Protein 6NDS (pdb70)

Radius of gyration: 18.18 Å; Cα contacts (8 Å, |Δi|>4): 641; chains: 1; bounding box: 40×43×65 Å

B-factor: mean 29.17, std 11.43, range [13.4, 88.78]

CATH classification: 3.20.20.70

Structure (mmCIF, N/CA/C/O backbone):
data_6NDS
#
_entry.id   6NDS
#
_cell.length_a   91.460
_cell.length_b   91.460
_cell.length_c   78.850
_cell.angle_alpha   90.000
_cell.angle_beta   90.000
_cell.angle_gamma   90.000
#
_symmetry.space_group_name_H-M   'P 41 21 2'
#
loop_
_entity.id
_entity.type
_entity.pdbx_description
1 polymer '3-hydroxy-3-methylglutaryl-CoA lyase'
2 non-polymer 'COENZYME A'
3 non-polymer 'CITRIC ACID'
4 non-polymer 'ACETATE ION'
5 non-polymer 1,2-ETHANEDIOL
6 non-polymer 'ZINC ION'
7 water water
#
loop_
_atom_site.group_PDB
_atom_site.id
_atom_site.type_symbol
_atom_site.label_atom_id
_atom_site.label_alt_id
_atom_site.label_comp_id
_atom_site.label_asym_id
_atom_site.label_entity_id
_atom_site.label_seq_id
_atom_site.pdbx_PDB_ins_code
_atom_site.Cartn_x
_atom_site.Cartn_y
_atom_site.Cartn_z
_atom_site.occupancy
_atom_site.B_iso_or_equiv
_atom_site.auth_seq_id
_atom_site.auth_comp_id
_atom_site.auth_asym_id
_atom_site.auth_atom_id
_atom_site.pdbx_PDB_model_num
ATOM 1 N N . MET A 1 9 ? 11.567 13.951 22.788 1.00 62.84 1 MET A N 1
ATOM 2 C CA . MET A 1 9 ? 11.941 15.243 22.223 1.00 55.36 1 MET A CA 1
ATOM 3 C C . MET A 1 9 ? 11.077 15.590 21.012 1.00 49.56 1 MET A C 1
ATOM 4 O O . MET A 1 9 ? 10.655 14.707 20.264 1.00 49.08 1 MET A O 1
ATOM 6 N N . THR A 1 10 ? 10.811 16.882 20.828 1.00 39.69 2 THR A N 1
ATOM 7 C CA . THR A 1 10 ? 10.031 17.327 19.680 1.00 40.55 2 THR A CA 1
ATOM 8 C C . THR A 1 10 ? 10.710 16.909 18.382 1.00 38.11 2 THR A C 1
ATOM 9 O O . THR A 1 10 ? 11.929 17.040 18.226 1.00 42.35 2 THR A O 1
ATOM 13 N N . ALA A 1 11 ? 9.915 16.383 17.453 1.00 37.55 3 ALA A N 1
ATOM 14 C CA . ALA A 1 11 ? 10.412 15.927 16.165 1.00 39.17 3 ALA A CA 1
ATOM 15 C C . ALA A 1 11 ? 9.800 16.759 15.049 1.00 32.50 3 ALA A C 1
ATOM 16 O O . ALA A 1 11 ? 8.672 17.246 15.161 1.00 30.99 3 ALA A O 1
ATOM 18 N N . PHE A 1 12 ? 10.568 16.909 13.968 1.00 34.75 4 PHE A N 1
ATOM 19 C CA . PHE A 1 12 ? 10.091 17.623 12.790 1.00 30.07 4 PHE A CA 1
ATOM 20 C C . PHE A 1 12 ? 8.761 17.061 12.298 1.00 30.74 4 PHE A C 1
ATOM 21 O O . PHE A 1 12 ? 7.877 17.812 11.873 1.00 31.77 4 PHE A O 1
ATOM 29 N N . SER A 1 13 ? 8.595 15.738 12.377 1.00 32.79 5 SER A N 1
ATOM 30 C CA . SER A 1 13 ? 7.397 15.106 11.838 1.00 26.41 5 SER A CA 1
ATOM 31 C C . SER A 1 13 ? 6.160 15.285 12.709 1.00 25.51 5 SER A C 1
ATOM 32 O O . SER A 1 13 ? 5.061 14.986 12.235 1.00 29.59 5 SER A O 1
ATOM 35 N N . ASP A 1 14 ? 6.302 15.771 13.947 1.00 27.39 6 ASP A N 1
ATOM 36 C CA . ASP A 1 14 ? 5.175 15.839 14.883 1.00 27.58 6 ASP A CA 1
ATOM 37 C C . ASP A 1 14 ? 4.175 16.943 14.567 1.00 24.48 6 ASP A C 1
ATOM 38 O O . ASP A 1 14 ? 3.022 16.854 15.010 1.00 23.47 6 ASP A O 1
ATOM 43 N N . LEU A 1 15 ? 4.589 17.995 13.860 1.00 20.60 7 LEU A N 1
ATOM 44 C CA . LEU A 1 15 ? 3.764 19.189 13.697 1.00 20.31 7 LEU A CA 1
ATOM 45 C C . LEU A 1 15 ? 2.431 18.865 13.029 1.00 20.82 7 LEU A C 1
ATOM 46 O O . LEU A 1 15 ? 2.394 18.239 11.966 1.00 20.58 7 LEU A O 1
ATOM 51 N N . LEU A 1 16 ? 1.334 19.290 13.652 1.00 17.72 8 LEU A N 1
ATOM 52 C CA . LEU A 1 16 ? 0.038 19.241 12.987 1.00 19.80 8 LEU A CA 1
ATOM 53 C C . LEU A 1 16 ? -0.171 20.574 12.283 1.00 18.05 8 LEU A C 1
ATOM 54 O O . LEU A 1 16 ? -0.140 21.639 12.917 1.00 19.94 8 LEU A O 1
ATOM 59 N N . VAL A 1 17 ? -0.396 20.507 10.974 1.00 16.62 9 VAL A N 1
ATOM 60 C CA . VAL A 1 17 ? -0.445 21.677 10.103 1.00 16.24 9 VAL A CA 1
ATOM 61 C C . VAL A 1 17 ? -1.905 22.091 9.966 1.00 19.70 9 VAL A C 1
ATOM 62 O O . VAL A 1 17 ? -2.667 21.464 9.227 1.00 18.54 9 VAL A O 1
ATOM 66 N N . VAL A 1 18 ? -2.289 23.167 10.654 1.00 17.33 10 VAL A N 1
ATOM 67 C CA . VAL A 1 18 ? -3.673 23.639 10.660 1.00 17.37 10 VAL A CA 1
ATOM 68 C C . VAL A 1 18 ? -3.889 24.563 9.466 1.00 17.08 10 VAL A C 1
ATOM 69 O O . VAL A 1 18 ? -3.138 25.524 9.280 1.00 19.24 10 VAL A O 1
ATOM 73 N N . GLN A 1 19 ? -4.908 24.273 8.650 1.00 15.45 11 GLN A N 1
ATOM 74 C CA . GLN A 1 19 ? -5.199 25.032 7.433 1.00 14.45 11 GLN A CA 1
ATOM 75 C C . GLN A 1 19 ? -6.595 25.631 7.553 1.00 17.09 11 GLN A C 1
ATOM 76 O O . GLN A 1 19 ? -7.543 24.936 7.928 1.00 18.62 11 GLN A O 1
ATOM 82 N N . GLU A 1 20 ? -6.714 26.931 7.278 1.00 14.95 12 GLU A N 1
ATOM 83 C CA . GLU A 1 20 ? -7.922 27.679 7.618 1.00 15.40 12 GLU A CA 1
ATOM 84 C C . GLU A 1 20 ? -8.830 27.799 6.400 1.00 17.87 12 GLU A C 1
ATOM 85 O O . GLU A 1 20 ? -8.371 28.185 5.316 1.00 20.85 12 GLU A O 1
ATOM 91 N N . VAL A 1 21 ? -10.113 27.446 6.569 1.00 15.95 13 VAL A N 1
ATOM 92 C CA . VAL A 1 21 ? -11.051 27.498 5.440 1.00 1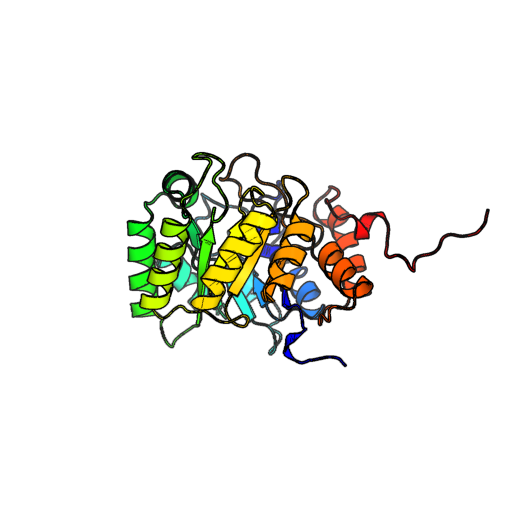4.12 13 VAL A CA 1
ATOM 93 C C . VAL A 1 21 ? -12.306 28.318 5.734 1.00 18.74 13 VAL A C 1
ATOM 94 O O . VAL A 1 21 ? -13.259 28.295 4.942 1.00 17.23 13 VAL A O 1
ATOM 98 N N . SER A 1 22 ? -12.349 29.061 6.842 1.00 17.72 14 SER A N 1
ATOM 99 C CA . SER A 1 22 ? -13.574 29.815 7.106 1.00 18.20 14 SER A CA 1
ATOM 100 C C . SER A 1 22 ? -13.943 30.830 6.019 1.00 18.90 14 SER A C 1
ATOM 101 O O . SER A 1 22 ? -15.153 31.031 5.824 1.00 18.64 14 SER A O 1
ATOM 104 N N . PRO A 1 23 ? -13.022 31.487 5.308 1.00 17.96 15 PRO A N 1
ATOM 105 C CA . PRO A 1 23 ? -13.468 32.456 4.296 1.00 16.08 15 PRO A CA 1
ATOM 106 C C . PRO A 1 23 ? -14.165 31.816 3.126 1.00 22.95 15 PRO A C 1
ATOM 107 O O . PRO A 1 23 ? -14.836 32.529 2.375 1.00 21.41 15 PRO A O 1
ATOM 111 N N . ARG A 1 24 ? -14.005 30.506 2.931 1.00 17.75 16 ARG A N 1
ATOM 112 C CA . ARG A 1 24 ? -14.627 29.801 1.816 1.00 18.69 16 ARG A CA 1
ATOM 113 C C . ARG A 1 24 ? -15.723 28.873 2.349 1.00 17.05 16 ARG A C 1
ATOM 114 O O . ARG A 1 24 ? -16.910 29.158 2.171 1.00 18.29 16 ARG A O 1
ATOM 122 N N . ASP A 1 25 ? -15.349 27.776 3.016 1.00 19.69 17 ASP A N 1
ATOM 123 C CA . ASP A 1 25 ? -16.355 26.844 3.517 1.00 16.88 17 ASP A CA 1
ATOM 124 C C . ASP A 1 25 ? -17.255 27.523 4.536 1.00 17.50 17 ASP A C 1
ATOM 125 O O . ASP A 1 25 ? -18.469 27.289 4.561 1.00 21.69 17 ASP A O 1
ATOM 130 N N . GLY A 1 26 ? -16.672 28.384 5.371 1.00 19.00 18 GLY A N 1
ATOM 131 C CA . GLY A 1 26 ? -17.451 29.035 6.407 1.00 19.93 18 GLY A CA 1
ATOM 132 C C . GLY A 1 26 ? -18.501 29.972 5.846 1.00 23.29 18 GLY A C 1
ATOM 133 O O . GLY A 1 26 ? -19.654 29.958 6.273 1.00 30.29 18 GLY A O 1
ATOM 134 N N . LEU A 1 27 ? -18.120 30.791 4.870 1.00 20.27 19 LEU A N 1
ATOM 135 C CA . LEU A 1 27 ? -19.019 31.835 4.407 1.00 19.54 19 LEU A CA 1
ATOM 136 C C . LEU A 1 27 ? -19.961 31.384 3.302 1.00 24.28 19 LEU A C 1
ATOM 137 O O . LEU A 1 27 ? -20.997 32.027 3.096 1.00 25.75 19 LEU A O 1
ATOM 142 N N . GLN A 1 28 ? -19.656 30.288 2.604 1.00 24.26 20 GLN A N 1
ATOM 143 C CA . GLN A 1 28 ? -20.485 29.949 1.446 1.00 26.77 20 GLN A CA 1
ATOM 144 C C . GLN A 1 28 ? -21.922 29.628 1.843 1.00 29.48 20 GLN A C 1
ATOM 145 O O . GLN A 1 28 ? -22.846 29.869 1.057 1.00 34.54 20 GLN A O 1
ATOM 151 N N . ILE A 1 29 ? -22.133 29.122 3.060 1.00 25.87 21 ILE A N 1
ATOM 152 C CA . ILE A 1 29 ? -23.446 28.697 3.535 1.00 30.79 21 ILE A CA 1
ATOM 153 C C . ILE A 1 29 ? -24.044 29.649 4.569 1.00 29.45 21 ILE A C 1
ATOM 154 O O . ILE A 1 29 ? -25.208 29.459 4.964 1.00 31.55 21 ILE A O 1
ATOM 159 N N . GLU A 1 30 ? -23.296 30.656 5.018 1.00 30.40 22 GLU A N 1
ATOM 160 C CA . GLU A 1 30 ? -23.833 31.634 5.955 1.00 32.19 22 GLU A CA 1
ATOM 161 C C . GLU A 1 30 ? -25.072 32.297 5.371 1.00 34.20 22 GLU A C 1
ATOM 162 O O . GLU A 1 30 ? -25.077 32.669 4.193 1.00 36.03 22 GLU A O 1
ATOM 168 N N . PRO A 1 31 ? -26.127 32.484 6.165 1.00 30.51 23 PRO A N 1
ATOM 169 C CA . PRO A 1 31 ? -27.351 33.089 5.621 1.00 34.40 23 PRO A CA 1
ATOM 170 C C . PRO A 1 31 ? -27.151 34.507 5.118 1.00 38.66 23 PRO A C 1
ATOM 171 O O . PRO A 1 31 ? -27.761 34.900 4.116 1.00 53.00 23 PRO A O 1
ATOM 175 N N . THR A 1 32 ? -26.328 35.290 5.794 1.00 35.53 24 THR A N 1
ATOM 176 C CA . THR A 1 32 ? -26.189 36.700 5.471 1.00 41.83 24 THR A CA 1
ATOM 177 C C . THR A 1 32 ? -24.901 36.963 4.710 1.00 31.99 24 THR A C 1
ATOM 178 O O . THR A 1 32 ? -23.870 36.325 4.936 1.00 30.95 24 THR A O 1
ATOM 182 N N . TRP A 1 33 ? -24.990 37.924 3.805 1.00 34.26 25 TRP A N 1
ATOM 183 C CA . TRP A 1 33 ? -23.846 38.380 3.039 1.00 25.10 25 TRP A CA 1
ATOM 184 C C . TRP A 1 33 ? -22.825 39.042 3.956 1.00 27.03 25 TRP A C 1
ATOM 185 O O . TRP A 1 33 ? -23.182 39.851 4.821 1.00 27.18 25 TRP A O 1
ATOM 196 N N . VAL A 1 34 ? -21.552 38.697 3.776 1.00 19.82 26 VAL A N 1
ATOM 197 C CA . VAL A 1 34 ? -20.442 39.379 4.428 1.00 21.41 26 VAL A CA 1
ATOM 198 C C . VAL A 1 34 ? -19.835 40.349 3.418 1.00 18.31 26 VAL A C 1
ATOM 199 O O . VAL A 1 34 ? -19.351 39.893 2.364 1.00 20.50 26 VAL A O 1
ATOM 203 N N . PRO A 1 35 ? -19.863 41.652 3.665 1.00 18.39 27 PRO A N 1
ATOM 204 C CA . PRO A 1 35 ? -19.362 42.607 2.675 1.00 24.07 27 PRO A CA 1
ATOM 205 C C . PRO A 1 35 ? -17.926 42.313 2.281 1.00 19.78 27 PRO A C 1
ATOM 206 O O . PRO A 1 35 ? -17.122 41.810 3.073 1.00 20.05 27 PRO A O 1
ATOM 210 N N . THR A 1 36 ? -17.603 42.707 1.055 1.00 19.09 28 THR A N 1
ATOM 211 C CA . THR A 1 36 ? -16.287 42.420 0.489 1.00 16.43 28 THR A CA 1
ATOM 212 C C . THR A 1 36 ? -15.146 42.923 1.375 1.00 18.49 28 THR A C 1
ATOM 213 O O . THR A 1 36 ? -14.175 42.193 1.613 1.00 20.01 28 THR A O 1
ATOM 217 N N . ASP A 1 37 ? -15.231 44.163 1.873 1.00 18.30 29 ASP A N 1
ATOM 218 C CA . ASP A 1 37 ? -14.114 44.661 2.670 1.00 18.00 29 ASP A CA 1
ATOM 219 C C . ASP A 1 37 ? -14.032 43.963 4.021 1.00 22.45 29 ASP A C 1
ATOM 220 O O . ASP A 1 37 ? -12.946 43.919 4.609 1.00 19.91 29 ASP A O 1
ATOM 225 N N . LYS A 1 38 ? -15.137 43.395 4.503 1.00 19.40 30 LYS A N 1
ATOM 226 C CA A LYS A 1 38 ? -15.113 42.637 5.750 0.41 18.30 30 LYS A CA 1
ATOM 227 C CA B LYS A 1 38 ? -15.082 42.650 5.754 0.59 18.15 30 LYS A CA 1
ATOM 228 C C . LYS A 1 38 ? -14.575 41.231 5.542 1.00 19.39 30 LYS A C 1
ATOM 229 O O . LYS A 1 38 ? -13.959 40.665 6.453 1.00 21.32 30 LYS A O 1
ATOM 240 N N . LYS A 1 39 ? -14.816 40.645 4.359 1.00 18.41 31 LYS A N 1
ATOM 241 C CA . LYS A 1 39 ? -14.142 39.398 4.003 1.00 17.81 31 LYS A CA 1
ATOM 242 C C . LYS A 1 39 ? -12.635 39.615 3.966 1.00 19.78 31 LYS A C 1
ATOM 243 O O . LYS A 1 39 ? -11.862 38.800 4.489 1.00 19.28 31 LYS A O 1
ATOM 249 N N . ILE A 1 40 ? -12.209 40.720 3.354 1.00 18.07 32 ILE A N 1
ATOM 250 C CA . ILE A 1 40 ? -10.790 41.053 3.272 1.00 16.78 32 ILE A CA 1
ATOM 251 C C . ILE A 1 40 ? -10.210 41.239 4.667 1.00 20.90 32 ILE A C 1
ATOM 252 O O . ILE A 1 40 ? -9.138 40.706 4.987 1.00 20.83 32 ILE A O 1
ATOM 257 N N . ASP A 1 41 ? -10.935 41.947 5.538 1.00 19.00 33 ASP A N 1
ATOM 258 C CA A ASP A 1 41 ? -10.466 42.165 6.909 0.56 20.06 33 ASP A CA 1
ATOM 259 C CA B ASP A 1 41 ? -10.425 42.161 6.887 0.44 19.96 33 ASP A CA 1
ATOM 260 C C . ASP A 1 41 ? -10.303 40.850 7.657 1.00 20.33 33 ASP A C 1
ATOM 261 O O . ASP A 1 41 ? -9.338 40.664 8.410 1.00 19.97 33 ASP A O 1
ATOM 270 N N . LEU A 1 42 ? -11.271 39.942 7.496 1.00 18.97 34 LEU A N 1
ATOM 271 C CA . LEU A 1 42 ? -11.218 38.649 8.175 1.00 19.39 34 LEU A CA 1
ATOM 272 C C . LEU A 1 42 ? -9.992 37.859 7.739 1.00 18.82 34 LEU A C 1
ATOM 273 O O . LEU A 1 42 ? -9.252 37.324 8.576 1.00 18.86 34 LEU A O 1
ATOM 278 N N . ILE A 1 43 ? -9.741 37.807 6.430 1.00 16.56 35 ILE A N 1
ATOM 279 C CA . IL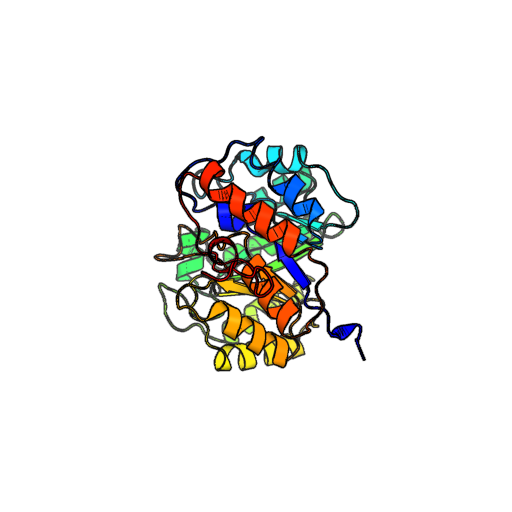E A 1 43 ? -8.566 37.094 5.935 1.00 17.13 35 ILE A CA 1
ATOM 280 C C . ILE A 1 43 ? -7.287 37.768 6.418 1.00 20.94 35 ILE A C 1
ATOM 281 O O . ILE A 1 43 ? -6.337 37.088 6.822 1.00 18.88 35 ILE A O 1
ATOM 286 N N . ASN A 1 44 ? -7.247 39.111 6.408 1.00 16.96 36 ASN A N 1
ATOM 287 C CA . ASN A 1 44 ? -6.064 39.810 6.913 1.00 17.75 36 ASN A CA 1
ATOM 288 C C . ASN A 1 44 ? -5.805 39.450 8.374 1.00 20.93 36 ASN A C 1
ATOM 289 O O . ASN A 1 44 ? -4.650 39.300 8.781 1.00 22.40 36 ASN A O 1
ATOM 294 N N . GLN A 1 45 ? -6.868 39.300 9.177 1.00 18.52 37 GLN A N 1
ATOM 295 C CA . GLN A 1 45 ? -6.668 38.906 10.575 1.00 18.36 37 GLN A CA 1
ATOM 296 C C . GLN A 1 45 ? -6.216 37.450 10.670 1.00 16.92 37 GLN A C 1
ATOM 297 O O . GLN A 1 45 ? -5.308 37.125 11.446 1.00 19.44 37 GLN A O 1
ATOM 303 N N . LEU A 1 46 ? -6.835 36.568 9.891 1.00 16.41 38 LEU A N 1
ATOM 304 C CA . LEU A 1 46 ? -6.425 35.168 9.895 1.00 16.27 38 LEU A CA 1
ATOM 305 C C . LEU A 1 46 ? -4.969 35.024 9.474 1.00 20.13 38 LEU A C 1
ATOM 306 O O . LEU A 1 46 ? -4.250 34.154 9.985 1.00 18.15 38 LEU A O 1
ATOM 311 N N . SER A 1 47 ? -4.519 35.872 8.544 1.00 18.46 39 SER A N 1
ATOM 312 C CA . SER A 1 47 ? -3.128 35.854 8.097 1.00 17.60 39 SER A CA 1
ATOM 313 C C . SER A 1 47 ? -2.137 36.170 9.202 1.00 20.31 39 SER A C 1
ATOM 314 O O . SER A 1 47 ? -0.941 35.938 9.005 1.00 23.96 39 SER A O 1
ATOM 317 N N . THR A 1 48 ? -2.581 36.708 10.337 1.00 19.75 40 THR A N 1
ATOM 318 C CA . THR A 1 48 ? -1.660 36.989 11.430 1.00 21.18 40 THR A CA 1
ATOM 319 C C . THR A 1 48 ? -1.588 35.859 12.452 1.00 22.28 40 THR A C 1
ATOM 320 O O . THR A 1 48 ? -0.830 35.983 13.424 1.00 22.91 40 THR A O 1
ATOM 324 N N . MET A 1 49 ? -2.327 34.766 12.243 1.00 19.68 41 MET A N 1
ATOM 325 C CA . MET A 1 49 ? -2.544 33.750 13.272 1.00 19.90 41 MET A CA 1
ATOM 326 C C . MET A 1 49 ? -1.592 32.567 13.184 1.00 21.05 41 MET A C 1
ATOM 327 O O . MET A 1 49 ? -1.550 31.764 14.127 1.00 20.66 41 MET A O 1
ATOM 332 N N . GLY A 1 50 ? -0.853 32.424 12.079 1.00 19.18 42 GLY A N 1
ATOM 333 C CA . GLY A 1 50 ? 0.157 31.387 11.947 1.00 18.42 42 GLY A CA 1
ATOM 334 C C . GLY A 1 50 ? -0.120 30.332 10.895 1.00 20.09 42 GLY A C 1
ATOM 335 O O . GLY A 1 50 ? 0.702 29.422 10.737 1.00 21.13 42 GLY A O 1
ATOM 336 N N . PHE A 1 51 ? -1.237 30.422 10.163 1.00 20.57 43 PHE A N 1
ATOM 337 C CA . PHE A 1 51 ? -1.580 29.412 9.159 1.00 16.84 43 PHE A CA 1
ATOM 338 C C . PHE A 1 51 ? -0.611 29.409 7.985 1.00 17.90 43 PHE A C 1
ATOM 339 O O . PHE A 1 51 ? -0.193 30.464 7.502 1.00 23.28 43 PHE A O 1
ATOM 347 N N . SER A 1 52 ? -0.298 28.203 7.492 1.00 18.15 44 SER A N 1
ATOM 348 C CA . SER A 1 52 ? 0.482 28.036 6.272 1.00 18.72 44 SER A CA 1
ATOM 349 C C . SER A 1 52 ? -0.372 28.130 5.015 1.00 20.24 44 SER A C 1
ATOM 350 O O . SER A 1 52 ? 0.161 28.437 3.938 1.00 22.50 44 SER A O 1
ATOM 353 N N . ARG A 1 53 ? -1.668 27.843 5.129 1.00 18.74 45 ARG A N 1
ATOM 354 C CA . ARG A 1 53 ? -2.611 27.881 4.020 1.00 15.86 45 ARG A CA 1
ATOM 355 C C . ARG A 1 53 ? -3.913 28.475 4.512 1.00 16.75 45 ARG A C 1
ATOM 356 O O . ARG A 1 53 ? -4.382 28.127 5.596 1.00 17.64 45 ARG A O 1
ATOM 364 N N . ILE A 1 54 ? -4.486 29.380 3.719 1.00 18.54 46 ILE A N 1
ATOM 365 C CA . ILE A 1 54 ? -5.814 29.933 3.973 1.00 17.68 46 ILE A CA 1
ATOM 366 C C . ILE A 1 54 ? -6.586 29.816 2.671 1.00 18.35 46 ILE A C 1
ATOM 367 O O . ILE A 1 54 ? -6.108 30.274 1.629 1.00 19.59 46 ILE A O 1
ATOM 372 N N . GLU A 1 55 ? -7.755 29.190 2.718 1.00 18.82 47 GLU A N 1
ATOM 373 C CA . GLU A 1 55 ? -8.611 29.121 1.534 1.00 19.55 47 GLU A CA 1
ATOM 374 C C . GLU A 1 55 ? -9.451 30.393 1.549 1.00 18.69 47 GLU A C 1
ATOM 375 O O . GLU A 1 55 ? -10.414 30.511 2.316 1.00 22.62 47 GLU A O 1
ATOM 381 N N . ALA A 1 56 ? -9.065 31.357 0.706 1.00 19.07 48 ALA A N 1
ATOM 382 C CA . ALA A 1 56 ? -9.606 32.712 0.748 1.00 19.45 48 ALA A CA 1
ATOM 383 C C . ALA A 1 56 ? -10.913 32.872 -0.019 1.00 20.52 48 ALA A C 1
ATOM 384 O O . ALA A 1 56 ? -11.578 33.900 0.147 1.00 21.78 48 ALA A O 1
ATOM 386 N N . GLY A 1 57 ? -11.296 31.912 -0.851 1.00 19.82 49 GLY A N 1
ATOM 387 C CA . GLY A 1 57 ? -12.552 32.028 -1.567 1.00 21.87 49 GLY A CA 1
ATOM 388 C C . GLY A 1 57 ? -12.671 30.958 -2.632 1.00 21.57 49 GLY A C 1
ATOM 389 O O . GLY A 1 57 ? -11.873 30.014 -2.696 1.00 20.25 49 GLY A O 1
ATOM 390 N N . SER A 1 58 ? -13.696 31.127 -3.467 1.00 19.92 50 SER A N 1
ATOM 391 C CA . SER A 1 58 ? -14.016 30.195 -4.538 1.00 18.27 50 SER A CA 1
ATOM 392 C C . SER A 1 58 ? -14.203 30.958 -5.833 1.00 21.22 50 SER A C 1
ATOM 393 O O . SER A 1 58 ? -14.572 32.137 -5.831 1.00 22.85 50 SER A O 1
ATOM 396 N N . PHE A 1 59 ? -13.998 30.262 -6.944 1.00 21.56 51 PHE A N 1
ATOM 397 C CA . PHE A 1 59 ? -14.270 30.813 -8.267 1.00 23.45 51 PHE A CA 1
ATOM 398 C C . PHE A 1 59 ? -15.315 29.928 -8.930 1.0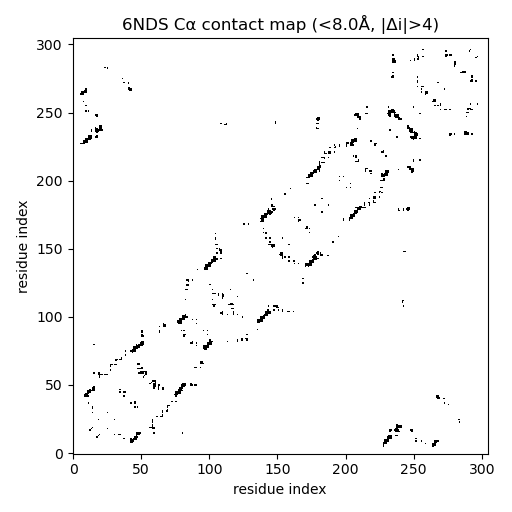0 21.58 51 PHE A C 1
ATOM 399 O O . PHE A 1 59 ? -15.016 29.139 -9.825 1.00 26.35 51 PHE A O 1
ATOM 407 N N . VAL A 1 60 ? -16.555 30.070 -8.456 1.00 23.09 52 VAL A N 1
ATOM 408 C CA . VAL A 1 60 ? -17.673 29.222 -8.848 1.00 26.65 52 VAL A CA 1
ATOM 409 C C . VAL A 1 60 ? -18.807 30.112 -9.342 1.00 25.46 52 VAL A C 1
ATOM 410 O O . VAL A 1 60 ? -18.763 31.338 -9.232 1.00 27.99 52 VAL A O 1
ATOM 414 N N . SER A 1 61 ? -19.825 29.469 -9.905 1.00 24.86 53 SER A N 1
ATOM 415 C CA . SER A 1 61 ? -20.969 30.195 -10.434 1.00 27.67 53 SER A CA 1
ATOM 416 C C . SER A 1 61 ? -21.577 31.077 -9.350 1.00 30.15 53 SER A C 1
ATOM 417 O O . SER A 1 61 ? -21.819 30.600 -8.235 1.00 27.52 53 SER A O 1
ATOM 420 N N . PRO A 1 62 ? -21.839 32.354 -9.627 1.00 26.99 54 PRO A N 1
ATOM 421 C CA . PRO A 1 62 ? -22.560 33.170 -8.643 1.00 27.07 54 PRO A CA 1
ATOM 422 C C . PRO A 1 62 ? -24.000 32.728 -8.460 1.00 29.20 54 PRO A C 1
ATOM 423 O O . PRO A 1 62 ? -24.607 33.071 -7.438 1.00 30.46 54 PRO A O 1
ATOM 427 N N . LYS A 1 63 ? -24.567 31.978 -9.416 1.00 25.58 55 LYS A N 1
ATOM 428 C CA . LYS A 1 63 ? -25.902 31.423 -9.211 1.00 31.11 55 LYS A CA 1
ATOM 429 C C . LYS A 1 63 ? -25.870 30.277 -8.210 1.00 32.70 55 LYS A C 1
ATOM 430 O O . LYS A 1 63 ? -26.831 30.080 -7.459 1.00 41.94 55 LYS A O 1
ATOM 436 N N . ALA A 1 64 ? -24.778 29.519 -8.190 1.00 29.87 56 ALA A N 1
ATOM 437 C CA . ALA A 1 64 ? -24.616 28.415 -7.253 1.00 30.16 56 ALA A CA 1
ATOM 438 C C . ALA A 1 64 ? -24.289 28.905 -5.846 1.00 29.71 56 ALA A C 1
ATOM 439 O O . ALA A 1 64 ? -24.885 28.441 -4.869 1.00 29.97 56 ALA A O 1
ATOM 441 N N . ILE A 1 65 ? -23.326 29.816 -5.719 1.00 24.09 57 ILE A N 1
ATOM 442 C CA . ILE A 1 65 ? -22.835 30.246 -4.410 1.00 19.21 57 ILE A CA 1
ATOM 443 C C . ILE A 1 65 ? -22.755 31.767 -4.411 1.00 18.34 57 ILE A C 1
ATOM 444 O O . ILE A 1 65 ? -21.662 32.328 -4.551 1.00 21.98 57 ILE A O 1
ATOM 449 N N . PRO A 1 66 ? -23.880 32.465 -4.262 1.00 19.59 58 PRO A N 1
ATOM 450 C CA . PRO A 1 66 ? -23.836 33.937 -4.320 1.00 21.53 58 PRO A CA 1
ATOM 451 C C . PRO A 1 66 ? -22.989 34.563 -3.232 1.00 23.71 58 PRO A C 1
ATOM 452 O O . PRO A 1 66 ? -22.445 35.650 -3.445 1.00 21.49 58 PRO A O 1
ATOM 456 N N . ASN A 1 67 ? -22.832 33.901 -2.080 1.00 21.31 59 ASN A N 1
ATOM 457 C CA . ASN A 1 67 ? -22.054 34.486 -0.990 1.00 19.98 59 ASN A CA 1
ATOM 458 C C . ASN A 1 67 ? -20.575 34.656 -1.317 1.00 21.12 59 ASN A C 1
ATOM 459 O O . ASN A 1 67 ? -19.897 35.442 -0.647 1.00 23.64 59 ASN A O 1
ATOM 464 N N . LEU A 1 68 ? -20.046 33.925 -2.302 1.00 18.30 60 LEU A N 1
ATOM 465 C CA . LEU A 1 68 ? -18.633 33.986 -2.642 1.00 20.91 60 LEU A CA 1
ATOM 466 C C . LEU A 1 68 ? -18.390 34.622 -4.011 1.00 20.46 60 LEU A C 1
ATOM 467 O O . LEU A 1 68 ? -17.300 34.474 -4.574 1.00 21.52 60 LEU A O 1
ATOM 472 N N . ARG A 1 69 ? -19.377 35.351 -4.549 1.00 19.97 61 ARG A N 1
ATOM 473 C CA . ARG A 1 69 ? -19.261 35.878 -5.909 1.00 18.79 61 ARG A CA 1
ATOM 474 C C . ARG A 1 69 ? -18.267 37.022 -6.029 1.00 21.32 61 ARG A C 1
ATOM 475 O O . ARG A 1 69 ? -17.992 37.457 -7.156 1.00 23.58 61 ARG A O 1
ATOM 483 N N . ASP A 1 70 ? -17.734 37.524 -4.914 1.00 20.65 62 ASP A N 1
ATOM 484 C CA . ASP A 1 70 ? -16.731 38.581 -4.932 1.00 22.01 62 ASP A CA 1
ATOM 485 C C . ASP A 1 70 ? -15.313 38.036 -4.810 1.00 22.73 62 ASP A C 1
ATOM 486 O O . ASP A 1 70 ? -14.414 38.760 -4.373 1.00 22.89 62 ASP A O 1
ATOM 491 N N . GLY A 1 71 ? -15.089 36.774 -5.201 1.00 21.82 63 GLY A N 1
ATOM 492 C CA . GLY A 1 71 ? -13.782 36.165 -4.994 1.00 20.43 63 GLY A CA 1
ATOM 493 C C . GLY A 1 71 ? -12.640 36.938 -5.631 1.00 20.92 63 GLY A C 1
ATOM 494 O O . GLY A 1 71 ? -11.562 37.066 -5.043 1.00 22.90 63 GLY A O 1
ATOM 495 N N . GLU A 1 72 ? -12.848 37.458 -6.842 1.00 22.40 64 GLU A N 1
ATOM 496 C CA . GLU A 1 72 ? -11.768 38.198 -7.489 1.00 22.58 64 GLU A CA 1
ATOM 497 C C . GLU A 1 72 ? -11.363 39.413 -6.666 1.00 22.47 64 GLU A C 1
ATOM 498 O O . GLU A 1 72 ? -10.170 39.665 -6.464 1.00 23.80 64 GLU A O 1
ATOM 504 N N . GLU A 1 73 ? -12.340 40.172 -6.169 1.00 19.92 65 GLU A N 1
ATOM 505 C CA . GLU A 1 73 ? -11.994 41.369 -5.409 1.00 21.20 65 GLU A CA 1
ATOM 506 C C . GLU A 1 73 ? -11.395 41.006 -4.058 1.00 21.12 65 GLU A C 1
ATOM 507 O O . GLU A 1 73 ? -10.500 41.704 -3.572 1.00 21.10 65 GLU A O 1
ATOM 513 N N . VAL A 1 74 ? -11.844 39.904 -3.453 1.00 20.70 66 VAL A N 1
ATOM 514 C CA . VAL A 1 74 ? -11.229 39.476 -2.198 1.00 22.21 66 VAL A CA 1
ATOM 515 C C . VAL A 1 74 ? -9.755 39.149 -2.414 1.00 20.45 66 VAL A C 1
ATOM 516 O O . VAL A 1 74 ? -8.878 39.609 -1.664 1.00 20.69 66 VAL A O 1
ATOM 520 N N . PHE A 1 75 ? -9.456 38.348 -3.444 1.00 20.85 67 PHE A N 1
ATOM 521 C CA . PHE A 1 75 ? -8.070 37.975 -3.707 1.00 21.58 67 PHE A CA 1
ATOM 522 C C . PHE A 1 75 ? -7.232 39.178 -4.105 1.00 25.58 67 PHE A C 1
ATOM 523 O O . PHE A 1 75 ? -6.034 39.212 -3.807 1.00 26.68 67 PHE A O 1
ATOM 531 N N . THR A 1 76 ? -7.850 40.170 -4.764 1.00 24.56 68 THR A N 1
ATOM 532 C CA . THR A 1 76 ? -7.170 41.409 -5.137 1.00 29.02 68 THR A CA 1
ATOM 533 C C . THR A 1 76 ? -6.804 42.230 -3.910 1.00 26.49 68 THR A C 1
ATOM 534 O O . THR A 1 76 ? -5.729 42.846 -3.859 1.00 28.79 68 THR A O 1
ATOM 538 N N . GLY A 1 77 ? -7.689 42.245 -2.914 1.00 23.76 69 GLY A N 1
ATOM 539 C CA . GLY A 1 77 ? -7.639 43.203 -1.834 1.00 23.41 69 GLY A CA 1
ATOM 540 C C . GLY A 1 77 ? -6.876 42.782 -0.597 1.00 21.27 69 GLY A C 1
ATOM 541 O O . GLY A 1 77 ? -6.444 43.651 0.166 1.00 24.83 69 GLY A O 1
ATOM 542 N N . ILE A 1 78 ? -6.688 41.474 -0.382 1.00 21.23 70 ILE A N 1
ATOM 543 C CA . ILE A 1 78 ? -6.055 41.015 0.850 1.00 20.25 70 ILE A CA 1
ATOM 544 C C . ILE A 1 78 ? -4.568 41.359 0.849 1.00 25.08 70 ILE A C 1
ATOM 545 O O . ILE A 1 78 ? -3.931 41.525 -0.201 1.00 25.55 70 ILE A O 1
ATOM 550 N N . THR A 1 79 ? -4.016 41.490 2.050 1.00 21.30 71 THR A N 1
ATOM 551 C CA . THR A 1 79 ? -2.578 41.632 2.229 1.00 22.53 71 THR A CA 1
ATOM 552 C C . THR A 1 79 ? -1.928 40.258 2.117 1.00 26.02 71 THR A C 1
ATOM 553 O O . THR A 1 79 ? -2.260 39.350 2.885 1.00 31.83 71 THR A O 1
ATOM 557 N N . ARG A 1 80 ? -1.009 40.094 1.168 1.00 25.20 72 ARG A N 1
ATOM 558 C CA . ARG A 1 80 ? -0.369 38.799 0.934 1.00 26.18 72 ARG A CA 1
ATOM 559 C C . ARG A 1 80 ? 0.831 38.658 1.867 1.00 28.35 72 ARG A C 1
ATOM 560 O O . ARG A 1 80 ? 1.814 39.391 1.730 1.00 30.43 72 ARG A O 1
ATOM 568 N N . HIS A 1 81 ? 0.755 37.725 2.809 1.00 28.15 73 HIS A N 1
ATOM 569 C CA . HIS A 1 81 ? 1.927 37.352 3.593 1.00 25.97 73 HIS A CA 1
ATOM 570 C C . HIS A 1 81 ? 2.766 36.382 2.777 1.00 25.34 73 HIS A C 1
ATOM 571 O O . HIS A 1 81 ? 2.228 35.430 2.207 1.00 25.82 73 HIS A O 1
ATOM 578 N N . LYS A 1 82 ? 4.083 36.617 2.720 1.00 27.79 74 LYS A N 1
ATOM 579 C CA . LYS A 1 82 ? 4.920 35.850 1.798 1.00 27.49 74 LYS A CA 1
ATOM 580 C C . LYS A 1 82 ? 4.951 34.369 2.138 1.00 31.20 74 LYS A C 1
ATOM 581 O O . LYS A 1 82 ? 5.192 33.537 1.257 1.00 35.47 74 LYS A O 1
ATOM 587 N N . ASP A 1 83 ? 4.730 34.017 3.399 1.00 27.41 75 ASP A N 1
ATOM 588 C CA A ASP A 1 83 ? 4.864 32.667 3.920 0.49 31.98 75 ASP A CA 1
ATOM 589 C CA B ASP A 1 83 ? 4.882 32.622 3.795 0.51 31.72 75 ASP A CA 1
ATOM 590 C C . ASP A 1 83 ? 3.544 31.910 3.958 1.00 28.44 75 ASP A C 1
ATOM 591 O O . ASP A 1 83 ? 3.481 30.841 4.575 1.00 27.94 75 ASP A O 1
ATOM 600 N N . ILE A 1 84 ? 2.485 32.457 3.362 1.00 24.16 76 ILE A N 1
ATOM 601 C CA . ILE A 1 84 ? 1.161 31.850 3.362 1.00 22.98 76 ILE A CA 1
ATOM 602 C C . ILE A 1 84 ? 0.755 31.561 1.923 1.00 22.53 76 ILE A C 1
ATOM 603 O O . ILE A 1 84 ? 0.943 32.395 1.032 1.00 24.77 76 ILE A O 1
ATOM 608 N N . ILE A 1 85 ? 0.201 30.379 1.701 1.00 20.91 77 ILE A N 1
ATOM 609 C CA . ILE A 1 85 ? -0.390 30.005 0.420 1.00 18.61 77 ILE A CA 1
ATOM 610 C C . ILE A 1 85 ? -1.883 30.296 0.484 1.00 20.88 77 ILE A C 1
ATOM 611 O O . ILE A 1 85 ? -2.610 29.694 1.285 1.00 20.03 77 ILE A O 1
ATOM 616 N N . TYR A 1 86 ? -2.345 31.231 -0.351 1.00 20.19 78 TYR A N 1
ATOM 617 C CA . TYR A 1 86 ? -3.755 31.583 -0.441 1.00 19.82 78 TYR A CA 1
ATOM 618 C C . TYR A 1 86 ? -4.401 30.734 -1.530 1.00 21.65 78 TYR A C 1
ATOM 619 O O . TYR A 1 86 ? -4.038 30.843 -2.710 1.00 21.38 78 TYR A O 1
ATOM 628 N N . VAL A 1 87 ? -5.352 29.893 -1.126 1.00 20.12 79 VAL A N 1
ATOM 629 C CA . VAL A 1 87 ? -5.936 28.848 -1.960 1.00 18.66 79 VAL A CA 1
ATOM 630 C C . VAL A 1 87 ? -7.297 29.314 -2.452 1.00 18.17 79 VAL A C 1
ATOM 631 O O . VAL A 1 87 ? -8.072 29.892 -1.688 1.00 19.73 79 VAL A O 1
ATOM 635 N N . GLY A 1 88 ? -7.601 29.042 -3.722 1.00 19.68 80 GLY A N 1
ATOM 636 C CA . GLY A 1 88 ? -8.949 29.239 -4.231 1.00 18.81 80 GLY A CA 1
ATOM 637 C C . GLY A 1 88 ? -9.581 27.928 -4.683 1.00 23.37 80 GLY A C 1
ATOM 638 O O . GLY A 1 88 ? -8.923 27.121 -5.349 1.00 23.83 80 GLY A O 1
ATOM 639 N N . LEU A 1 89 ? -10.849 27.707 -4.328 1.00 19.86 81 LEU A N 1
ATOM 640 C CA . LEU A 1 89 ? -11.579 26.509 -4.745 1.00 17.77 81 LEU A CA 1
ATOM 641 C C . LEU A 1 89 ? -12.086 26.671 -6.173 1.00 23.73 81 LEU A C 1
ATOM 642 O O . LEU A 1 89 ? -12.685 27.697 -6.517 1.00 22.82 81 LEU A O 1
ATOM 647 N N A ILE A 1 90 ? -11.905 25.618 -6.971 0.57 22.80 82 ILE A N 1
ATOM 648 N N B ILE A 1 90 ? -11.820 25.689 -7.027 0.43 23.86 82 ILE A N 1
ATOM 649 C CA A ILE A 1 90 ? -12.113 25.639 -8.418 0.57 26.61 82 ILE A CA 1
ATOM 650 C CA B ILE A 1 90 ? -12.316 25.826 -8.394 0.43 26.14 82 ILE A CA 1
ATOM 651 C C A ILE A 1 90 ? -12.968 24.448 -8.836 0.57 26.67 82 ILE A C 1
ATOM 652 C C B ILE A 1 90 ? -12.973 24.529 -8.854 0.43 26.49 82 ILE A C 1
ATOM 653 O O A ILE A 1 90 ? -12.671 23.313 -8.431 0.57 25.93 82 ILE A O 1
ATOM 654 O O B ILE A 1 90 ? -12.537 23.425 -8.490 0.43 25.95 82 ILE A O 1
ATOM 663 N N . PRO A 1 91 ? -14.028 24.632 -9.643 1.00 24.80 83 PRO A N 1
ATOM 664 C CA . PRO A 1 91 ? -14.777 23.460 -10.109 1.00 23.63 83 PRO A CA 1
ATOM 665 C C . PRO A 1 91 ? -14.503 23.073 -11.556 1.00 24.96 83 PRO A C 1
ATOM 666 O O . PRO A 1 91 ? -14.832 21.949 -11.954 1.00 26.67 83 PRO A O 1
ATOM 670 N N . ASN A 1 92 ? -13.956 23.990 -12.358 1.00 25.59 84 ASN A N 1
ATOM 671 C CA . ASN A 1 92 ? -13.839 23.793 -13.802 1.00 30.11 84 ASN A CA 1
ATOM 672 C C . ASN A 1 92 ? -12.829 24.789 -14.375 1.00 25.54 84 ASN A C 1
ATOM 673 O O . ASN A 1 92 ? -12.230 25.589 -13.652 1.00 28.92 84 ASN A O 1
ATOM 678 N N . LEU A 1 93 ? -12.662 24.743 -15.702 1.00 31.30 85 LEU A N 1
ATOM 679 C CA . LEU A 1 93 ? -11.623 25.542 -16.349 1.00 28.69 85 LEU A CA 1
ATOM 680 C C . LEU A 1 93 ? -11.892 27.038 -16.219 1.00 30.83 85 LEU A C 1
ATOM 681 O O . LEU A 1 93 ? -10.965 27.819 -15.968 1.00 31.88 85 LEU A O 1
ATOM 686 N N . LYS A 1 94 ? -13.150 27.459 -16.383 1.00 30.89 86 LYS A N 1
ATOM 687 C CA . LYS A 1 94 ? -13.473 28.877 -16.250 1.00 31.60 86 LYS A CA 1
ATOM 688 C C . LYS A 1 94 ? -13.050 29.413 -14.886 1.00 28.89 86 LYS A C 1
ATOM 689 O O . LYS A 1 94 ? -12.477 30.505 -14.793 1.00 31.46 86 LYS A O 1
ATOM 691 N N . GLY A 1 95 ? -13.314 28.649 -13.823 1.00 29.43 87 GLY A N 1
ATOM 692 C CA . GLY A 1 95 ? -12.904 29.074 -12.492 1.00 28.50 87 GLY A CA 1
ATOM 693 C C . GLY A 1 95 ? -11.397 29.091 -12.316 1.00 26.62 87 GLY A C 1
ATOM 694 O O . GLY A 1 95 ? -10.851 29.988 -11.670 1.00 28.69 87 GLY A O 1
ATOM 695 N N . ALA A 1 96 ? -10.706 28.102 -12.886 1.00 26.42 88 ALA A N 1
ATOM 696 C CA . ALA A 1 96 ? -9.245 28.086 -12.831 1.00 26.93 88 ALA A CA 1
ATOM 697 C C . ALA A 1 96 ? -8.654 29.339 -13.466 1.00 28.47 88 ALA A C 1
ATOM 698 O O . ALA A 1 96 ? -7.715 29.940 -12.925 1.00 28.20 88 ALA A O 1
ATOM 700 N N . LEU A 1 97 ? -9.192 29.750 -14.616 1.00 30.73 89 LEU A N 1
ATOM 701 C CA . LEU A 1 97 ? -8.660 30.924 -15.299 1.00 29.29 89 LEU A CA 1
ATOM 702 C C . LEU A 1 97 ? -8.918 32.192 -14.495 1.00 31.47 89 LEU A C 1
ATOM 703 O O . LEU A 1 97 ? -8.055 33.076 -14.434 1.00 31.61 89 LEU A O 1
ATOM 708 N N . ARG A 1 98 ? -10.098 32.291 -13.872 1.00 27.98 90 ARG A N 1
ATOM 709 C CA . ARG A 1 98 ? -10.389 33.409 -12.976 1.00 29.41 90 ARG A CA 1
ATOM 710 C C . ARG A 1 98 ? -9.411 33.438 -11.811 1.00 26.79 90 ARG A C 1
ATOM 711 O O . ARG A 1 98 ? -8.908 34.503 -11.437 1.00 26.81 90 ARG A O 1
ATOM 719 N N . ALA A 1 99 ? -9.140 32.271 -11.220 1.00 25.17 91 ALA A N 1
ATOM 720 C CA . ALA A 1 99 ? -8.263 32.209 -10.055 1.00 23.04 91 ALA A CA 1
ATOM 721 C C . ALA A 1 99 ? -6.844 32.636 -10.406 1.00 23.71 91 ALA A C 1
ATOM 722 O O . ALA A 1 99 ? -6.186 33.330 -9.620 1.00 29.15 91 ALA A O 1
ATOM 724 N N . VAL A 1 100 ? -6.347 32.222 -11.575 1.00 26.34 92 VAL A N 1
ATOM 725 C CA . VAL A 1 100 ? -5.011 32.636 -11.994 1.00 31.10 92 VAL A CA 1
ATOM 726 C C . VAL A 1 100 ? -4.967 34.141 -12.229 1.00 31.88 92 VAL A C 1
ATOM 727 O O . VAL A 1 100 ? -3.999 34.814 -11.849 1.00 31.75 92 VAL A O 1
ATOM 731 N N . GLU A 1 101 ? -6.012 34.697 -12.856 1.00 31.18 93 GLU A N 1
ATOM 732 C CA . GLU A 1 101 ? -6.082 36.148 -13.024 1.00 37.73 93 GLU A CA 1
ATOM 733 C C . GLU A 1 101 ? -6.069 36.874 -11.682 1.00 32.44 93 GLU A C 1
ATOM 734 O O . GLU A 1 101 ? -5.535 37.985 -11.582 1.00 35.32 93 GLU A O 1
ATOM 736 N N . ALA A 1 102 ? -6.655 36.278 -10.652 1.00 29.99 94 ALA A N 1
ATOM 737 C CA . ALA A 1 102 ? -6.655 36.862 -9.314 1.00 27.96 94 ALA A CA 1
ATOM 738 C C . ALA A 1 102 ? -5.414 36.495 -8.508 1.00 29.07 94 ALA A C 1
ATOM 739 O O . ALA A 1 102 ? -5.318 36.869 -7.332 1.00 27.17 94 ALA A O 1
ATOM 741 N N . ASN A 1 103 ? -4.467 35.779 -9.114 1.00 25.50 95 ASN A N 1
ATOM 742 C CA . ASN A 1 103 ? -3.215 35.387 -8.468 1.00 29.12 95 ASN A CA 1
ATOM 743 C C . ASN A 1 103 ? -3.463 34.568 -7.204 1.00 28.01 95 ASN A C 1
ATOM 744 O O . ASN A 1 103 ? -2.800 34.753 -6.178 1.00 25.68 95 ASN A O 1
ATOM 749 N N . ALA A 1 104 ? -4.421 33.651 -7.270 1.00 24.90 96 ALA A N 1
ATOM 750 C CA . ALA A 1 104 ? -4.464 32.611 -6.253 1.00 21.92 96 ALA A CA 1
ATOM 751 C C . ALA A 1 104 ? -3.145 31.844 -6.279 1.00 24.12 96 ALA A C 1
ATOM 752 O O . ALA A 1 104 ? -2.581 31.592 -7.350 1.00 25.19 96 ALA A O 1
ATOM 754 N N . ASN A 1 105 ? -2.609 31.529 -5.092 1.00 21.63 97 ASN A N 1
ATOM 755 C CA . ASN A 1 105 ? -1.332 30.821 -5.045 1.00 21.77 97 ASN A CA 1
ATOM 756 C C . ASN A 1 105 ? -1.494 29.347 -5.368 1.00 23.33 97 ASN A C 1
ATOM 757 O O . ASN A 1 105 ? -0.533 28.698 -5.802 1.00 28.41 97 ASN A O 1
ATOM 762 N N . GLU A 1 106 ? -2.677 28.804 -5.114 1.00 22.25 98 GLU A N 1
ATOM 763 C CA . GLU A 1 106 ? -2.944 27.387 -5.297 1.00 23.76 98 GLU A CA 1
ATOM 764 C C . GLU A 1 106 ? -4.400 27.215 -5.695 1.00 23.84 98 GLU A C 1
ATOM 765 O O . GLU A 1 106 ? -5.285 27.885 -5.154 1.00 21.17 98 GLU A O 1
ATOM 771 N N . LEU A 1 107 ? -4.633 26.335 -6.660 1.00 22.33 99 LEU A N 1
ATOM 772 C CA . LEU A 1 107 ? -5.970 26.021 -7.134 1.00 23.07 99 LEU A CA 1
ATOM 773 C C . LEU A 1 107 ? -6.384 24.677 -6.551 1.00 22.12 99 LEU A C 1
ATOM 774 O O . LEU A 1 107 ? -5.724 23.663 -6.802 1.00 24.36 99 LEU A O 1
ATOM 779 N N . ASN A 1 108 ? -7.470 24.679 -5.779 1.00 20.46 100 ASN A N 1
ATOM 780 C CA . ASN A 1 108 ? -8.022 23.475 -5.154 1.00 21.69 100 ASN A CA 1
ATOM 781 C C . ASN A 1 108 ? -9.162 22.958 -6.028 1.00 21.27 100 ASN A C 1
ATOM 782 O O . ASN A 1 108 ? -10.275 23.493 -6.003 1.00 23.12 100 ASN A O 1
ATOM 787 N N . LEU A 1 109 ? -8.866 21.920 -6.808 1.00 19.87 101 LEU A N 1
ATOM 788 C CA A LEU A 1 109 ? -9.861 21.287 -7.660 0.48 23.44 101 LEU A CA 1
ATOM 789 C CA B LEU A 1 109 ? -9.858 21.278 -7.662 0.52 23.59 101 LEU A CA 1
ATOM 790 C C . LEU A 1 109 ? -10.724 20.356 -6.815 1.00 22.79 101 LEU A C 1
ATOM 791 O O . LEU A 1 109 ? -10.220 19.656 -5.940 1.00 26.09 101 LEU A O 1
ATOM 800 N N . VAL A 1 110 ? -12.034 20.347 -7.078 1.00 21.73 102 VAL A N 1
ATOM 801 C CA . VAL A 1 110 ? -12.955 19.572 -6.250 1.00 20.16 102 VAL A CA 1
ATOM 802 C C . VAL A 1 110 ? -13.914 18.765 -7.117 1.00 25.72 102 VAL A C 1
ATOM 803 O O . VAL A 1 110 ? -14.551 19.308 -8.024 1.00 24.00 102 VAL A O 1
ATOM 807 N N . LEU A 1 111 ? -14.039 17.475 -6.811 1.00 21.32 103 LEU A N 1
ATOM 808 C CA . LEU A 1 111 ? -15.166 16.671 -7.269 1.00 21.58 103 LEU A CA 1
ATOM 809 C C . LEU A 1 111 ? -15.568 15.739 -6.128 1.00 24.44 103 LEU A C 1
ATOM 810 O O . LEU A 1 111 ? -14.846 15.598 -5.136 1.00 24.38 103 LEU A O 1
ATOM 815 N N . SER A 1 112 ? -16.750 15.130 -6.244 1.00 24.37 104 SER A N 1
ATOM 816 C CA . SER A 1 112 ? -17.251 14.209 -5.225 1.00 22.34 104 SER A CA 1
ATOM 817 C C . SER A 1 112 ? -17.089 12.760 -5.667 1.00 26.78 104 SER A C 1
ATOM 818 O O . SER A 1 112 ? -17.252 12.441 -6.845 1.00 27.16 104 SER A O 1
ATOM 821 N N . ALA A 1 113 ? -16.775 11.873 -4.711 1.00 24.15 105 ALA A N 1
ATOM 822 C CA . ALA A 1 113 ? -16.746 10.446 -5.020 1.00 24.15 105 ALA A CA 1
ATOM 823 C C . ALA A 1 113 ? -18.135 9.908 -5.331 1.00 23.59 105 ALA A C 1
ATOM 824 O O . ALA A 1 113 ? -18.261 8.867 -5.984 1.00 27.90 105 ALA A O 1
ATOM 826 N N . SER A 1 114 ? -19.170 10.582 -4.845 1.00 25.15 106 SER A N 1
ATOM 827 C CA . SER A 1 114 ? -20.550 10.222 -5.128 1.00 23.89 106 SER A CA 1
ATOM 828 C C . SER A 1 114 ? -20.977 10.872 -6.437 1.00 23.42 106 SER A C 1
ATOM 829 O O . SER A 1 114 ? -20.925 12.101 -6.558 1.00 25.10 106 SER A O 1
ATOM 832 N N . GLN A 1 115 ? -21.385 10.054 -7.412 1.00 26.59 107 GLN A N 1
ATOM 833 C CA . GLN A 1 115 ? -21.902 10.619 -8.656 1.00 27.12 107 GLN A CA 1
ATOM 834 C C . GLN A 1 115 ? -23.101 11.521 -8.389 1.00 31.10 107 GLN A C 1
ATOM 835 O O . GLN A 1 115 ? -23.230 12.587 -9.001 1.00 27.72 107 GLN A O 1
ATOM 841 N N . THR A 1 116 ? -23.997 11.103 -7.487 1.00 27.43 108 THR A N 1
ATOM 842 C CA . THR A 1 116 ? -25.186 11.907 -7.207 1.00 28.85 108 THR A CA 1
ATOM 843 C C . THR A 1 116 ? -24.806 13.259 -6.623 1.00 27.48 108 THR A C 1
ATOM 844 O O . THR A 1 116 ? -25.348 14.299 -7.019 1.00 30.23 108 THR A O 1
ATOM 848 N N . HIS A 1 117 ? -23.878 13.268 -5.662 1.00 24.92 109 HIS A N 1
ATOM 849 C CA . HIS A 1 117 ? -23.459 14.532 -5.076 1.00 23.96 109 HIS A CA 1
ATOM 850 C C . HIS A 1 117 ? -22.705 15.398 -6.083 1.00 26.13 109 HIS A C 1
ATOM 851 O O . HIS A 1 117 ? -22.853 16.624 -6.080 1.00 27.15 109 HIS A O 1
ATOM 858 N N . ASN A 1 118 ? -21.878 14.791 -6.941 1.00 25.00 110 ASN A N 1
ATOM 859 C CA . ASN A 1 118 ? -21.181 15.594 -7.942 1.00 24.64 110 ASN A CA 1
ATOM 860 C C . ASN A 1 118 ? -22.166 16.254 -8.898 1.00 27.09 110 ASN A C 1
ATOM 861 O O . ASN A 1 118 ? -21.989 17.418 -9.280 1.00 27.45 110 ASN A O 1
ATOM 866 N N . LEU A 1 119 ? -23.207 15.528 -9.300 1.00 27.70 111 LEU A N 1
ATOM 867 C CA . LEU A 1 119 ? -24.232 16.130 -10.151 1.00 29.59 111 LEU A CA 1
ATOM 868 C C . LEU A 1 119 ? -24.995 17.226 -9.410 1.00 33.48 111 LEU A C 1
ATOM 869 O O . LEU A 1 119 ? -25.285 18.281 -9.983 1.00 32.31 111 LEU A O 1
ATOM 874 N N . ALA A 1 120 ? -25.318 17.006 -8.133 1.00 27.51 112 ALA A N 1
ATOM 875 C CA . ALA A 1 120 ? -26.065 18.015 -7.383 1.00 32.39 112 ALA A CA 1
ATOM 876 C C . ALA A 1 120 ? -25.245 19.280 -7.159 1.00 32.86 112 ALA A C 1
ATOM 877 O O . ALA A 1 120 ? -25.798 20.385 -7.153 1.00 37.19 112 ALA A O 1
ATOM 879 N N . ASN A 1 121 ? -23.936 19.139 -6.979 1.00 25.54 113 ASN A N 1
ATOM 880 C CA . ASN A 1 121 ? -23.049 20.220 -6.572 1.00 30.40 113 ASN A CA 1
ATOM 881 C C . ASN A 1 121 ? -22.383 20.905 -7.756 1.00 32.93 113 ASN A C 1
ATOM 882 O O . ASN A 1 121 ? -22.283 22.138 -7.786 1.00 31.48 113 ASN A O 1
ATOM 887 N N . MET A 1 122 ? -21.922 20.119 -8.728 1.00 30.69 114 MET A N 1
ATOM 888 C CA . MET A 1 122 ? -21.164 20.608 -9.868 1.00 29.35 114 MET A CA 1
ATOM 889 C C . MET A 1 122 ? -21.931 20.523 -11.175 1.00 32.87 114 MET A C 1
ATOM 890 O O . MET A 1 122 ? -21.421 20.984 -12.202 1.00 32.15 114 MET A O 1
ATOM 895 N N . ARG A 1 123 ? -23.118 19.914 -11.170 1.00 29.89 115 ARG A N 1
ATOM 896 C CA . ARG A 1 123 ? -23.948 19.772 -12.363 1.00 29.20 115 ARG A CA 1
ATOM 897 C C . ARG A 1 123 ? -23.192 19.070 -13.485 1.00 35.32 115 ARG A C 1
ATOM 898 O O . ARG A 1 123 ? -23.360 19.380 -14.668 1.00 39.96 115 ARG A O 1
ATOM 906 N N . MET A 1 124 ? -22.360 18.101 -13.109 1.00 34.66 116 MET A N 1
ATOM 907 C CA . MET A 1 124 ? -21.719 17.250 -14.101 1.00 37.97 116 MET A CA 1
ATOM 908 C C . MET A 1 124 ? -21.267 15.958 -13.440 1.00 30.76 116 MET A C 1
ATOM 909 O O . MET A 1 124 ? -21.172 15.858 -12.212 1.00 27.86 116 MET A O 1
ATOM 914 N N . THR A 1 125 ? -21.009 14.960 -14.280 1.00 31.69 117 THR A N 1
ATOM 915 C CA . THR A 1 125 ? -20.520 13.687 -13.790 1.00 25.75 117 THR A CA 1
ATOM 916 C C . THR A 1 125 ? -19.073 13.822 -13.336 1.00 27.83 117 THR A C 1
ATOM 917 O O . THR A 1 125 ? -18.388 14.812 -13.624 1.00 26.98 117 THR A O 1
ATOM 921 N N . LYS A 1 126 ? -18.605 12.795 -12.623 1.00 29.33 118 LYS A N 1
ATOM 922 C CA . LYS A 1 126 ? -17.197 12.748 -12.248 1.00 30.78 118 LYS A CA 1
ATOM 923 C C . LYS A 1 126 ? -16.298 12.744 -13.480 1.00 30.23 118 LYS A C 1
ATOM 924 O O . LYS A 1 126 ? -15.244 13.392 -13.486 1.00 27.21 118 LYS A O 1
ATOM 930 N N . ALA A 1 127 ? -16.696 12.019 -14.532 1.00 28.01 119 ALA A N 1
ATOM 931 C CA . ALA A 1 127 ? -15.893 11.997 -15.750 1.00 28.10 119 ALA A CA 1
ATOM 932 C C . ALA A 1 127 ? -15.794 13.387 -16.360 1.00 34.65 119 ALA A C 1
ATOM 933 O O . ALA A 1 127 ? -14.729 13.785 -16.850 1.00 29.28 119 ALA A O 1
ATOM 935 N N . GLN A 1 128 ? -16.897 14.140 -16.342 1.00 28.00 120 GLN A N 1
ATOM 936 C CA . GLN A 1 128 ? -16.864 15.506 -16.857 1.00 31.82 120 GLN A CA 1
ATOM 937 C C . GLN A 1 128 ? -16.000 16.401 -15.985 1.00 28.69 120 GLN A C 1
ATOM 938 O O . GLN A 1 128 ? -15.288 17.268 -16.500 1.00 29.31 120 GLN A O 1
ATOM 944 N N . SER A 1 129 ? -16.051 16.212 -14.663 1.00 25.38 121 SER A N 1
ATOM 945 C CA . SER A 1 129 ? -15.174 16.978 -13.781 1.00 28.53 121 SER A CA 1
ATOM 946 C C . SER A 1 129 ? -13.712 16.735 -14.135 1.00 26.34 121 SER A C 1
ATOM 947 O O . SER A 1 129 ? -12.921 17.680 -14.251 1.00 25.79 121 SER A O 1
ATOM 950 N N . PHE A 1 130 ? -13.340 15.469 -14.348 1.00 26.02 122 PHE A N 1
ATOM 951 C CA . PHE A 1 130 ? -11.941 15.181 -14.643 1.00 29.09 122 PHE A CA 1
ATOM 952 C C . PHE A 1 130 ? -11.550 15.611 -16.050 1.00 29.30 122 PHE A C 1
ATOM 953 O O . PHE A 1 130 ? -10.379 15.938 -16.286 1.00 32.81 122 PHE A O 1
ATOM 961 N N . ALA A 1 131 ? -12.498 15.630 -16.994 1.00 27.74 123 ALA A N 1
ATOM 962 C CA . ALA A 1 131 ? -12.211 16.228 -18.294 1.00 29.03 123 ALA A CA 1
ATOM 963 C C . ALA A 1 131 ? -11.826 17.699 -18.148 1.00 32.68 123 ALA A C 1
ATOM 964 O O . ALA A 1 131 ? -10.901 18.179 -18.816 1.00 34.48 123 ALA A O 1
ATOM 966 N N . GLY A 1 132 ? -12.525 18.432 -17.280 1.00 28.86 124 GLY A N 1
ATOM 967 C CA . GLY A 1 132 ? -12.132 19.808 -17.019 1.00 32.04 124 GLY A CA 1
ATOM 968 C C . GLY A 1 132 ? -10.774 19.905 -16.346 1.00 30.76 124 GLY A C 1
ATOM 969 O O . GLY A 1 132 ? -9.943 20.740 -16.716 1.00 31.94 124 GLY A O 1
ATOM 970 N N . PHE A 1 133 ? -10.520 19.031 -15.371 1.00 28.61 125 PHE A N 1
ATOM 971 C CA . PHE A 1 133 ? -9.244 19.053 -14.659 1.00 26.25 125 PHE A CA 1
ATOM 972 C C . PHE A 1 133 ? -8.083 18.811 -15.615 1.00 29.75 125 PHE A C 1
ATOM 973 O O . PHE A 1 133 ? -7.034 19.461 -15.511 1.00 30.43 125 PHE A O 1
ATOM 981 N N . THR A 1 134 ? -8.256 17.880 -16.556 1.00 28.58 126 THR A N 1
ATOM 982 C CA . THR A 1 134 ? -7.213 17.610 -17.541 1.00 29.35 126 THR A CA 1
ATOM 983 C C . THR A 1 134 ? -6.895 18.850 -18.369 1.00 37.15 126 THR A C 1
ATOM 984 O O . THR A 1 134 ? -5.723 19.147 -18.633 1.00 37.01 126 THR A O 1
ATOM 988 N N . GLU A 1 135 ? -7.921 19.597 -18.778 1.00 34.44 127 GLU A N 1
ATOM 989 C CA . GLU A 1 135 ? -7.670 20.825 -19.524 1.00 33.93 127 GLU A CA 1
ATOM 990 C C . GLU A 1 135 ? -7.021 21.884 -18.636 1.00 31.32 127 GLU A C 1
ATOM 991 O O . GLU A 1 135 ? -6.154 22.639 -19.092 1.00 35.35 127 GLU A O 1
ATOM 997 N N . ILE A 1 136 ? -7.417 21.946 -17.363 1.00 29.65 128 ILE A N 1
ATOM 998 C CA . ILE A 1 136 ? -6.806 22.903 -16.440 1.00 30.27 128 ILE A CA 1
ATOM 999 C C . ILE A 1 136 ? -5.310 22.649 -16.321 1.00 35.86 128 ILE A C 1
ATOM 1000 O O . ILE A 1 136 ? -4.495 23.577 -16.399 1.00 34.17 128 ILE A O 1
ATOM 1005 N N . VAL A 1 137 ? -4.930 21.386 -16.117 1.00 34.00 129 VAL A N 1
ATOM 1006 C CA . VAL A 1 137 ? -3.520 21.031 -16.003 1.00 35.42 129 VAL A CA 1
ATOM 1007 C C . VAL A 1 137 ? -2.787 21.313 -17.309 1.00 41.38 129 VAL A C 1
ATOM 1008 O O . VAL A 1 137 ? -1.666 21.833 -17.307 1.00 40.55 129 VAL A O 1
ATOM 1012 N N . GLU A 1 138 ? -3.412 20.996 -18.444 1.00 39.40 130 GLU A N 1
ATOM 1013 C CA . GLU A 1 138 ? -2.750 21.205 -19.729 1.00 38.63 130 GLU A CA 1
ATOM 1014 C C . GLU A 1 138 ? -2.443 22.680 -19.961 1.00 38.74 130 GLU A C 1
ATOM 1015 O O . GLU A 1 138 ? -1.385 23.023 -20.499 1.00 48.65 130 GLU A O 1
ATOM 1017 N N . GLN A 1 139 ? -3.338 23.569 -19.535 1.00 37.84 131 GLN A N 1
ATOM 1018 C CA . GLN A 1 139 ? -3.152 24.991 -19.795 1.00 41.31 131 GLN A CA 1
ATOM 1019 C C . GLN A 1 139 ? -2.337 25.702 -18.724 1.00 40.20 131 GLN A C 1
ATOM 1020 O O . GLN A 1 139 ? -1.607 26.645 -19.045 1.00 42.38 131 GLN A O 1
ATOM 1026 N N . LEU A 1 140 ? -2.437 25.281 -17.463 1.00 36.91 132 LEU A N 1
ATOM 1027 C CA . LEU A 1 140 ? -1.904 26.067 -16.360 1.00 37.37 132 LEU A CA 1
ATOM 1028 C C . LEU A 1 140 ? -0.774 25.400 -15.590 1.00 40.66 132 LEU A C 1
ATOM 1029 O O . LEU A 1 140 ? -0.251 26.016 -14.654 1.00 43.66 132 LEU A O 1
ATOM 1034 N N . GLN A 1 141 ? -0.391 24.172 -15.929 1.00 45.15 133 GLN A N 1
ATOM 1035 C CA . GLN A 1 141 ? 0.742 23.550 -15.256 1.00 49.68 133 GLN A CA 1
ATOM 1036 C C . GLN A 1 141 ? 1.988 24.401 -15.459 1.00 50.61 133 GLN A C 1
ATOM 1037 O O . GLN A 1 141 ? 2.247 24.900 -16.557 1.00 51.39 133 GLN A O 1
ATOM 1039 N N . GLY A 1 142 ? 2.751 24.589 -14.385 1.00 51.08 134 GLY A N 1
ATOM 1040 C CA . GLY A 1 142 ? 3.895 25.475 -14.427 1.00 51.35 134 GLY A CA 1
ATOM 1041 C C . GLY A 1 142 ? 3.569 26.941 -14.256 1.00 53.91 134 GLY A C 1
ATOM 1042 O O . GLY A 1 142 ? 4.493 27.750 -14.116 1.00 59.91 134 GLY A O 1
ATOM 1043 N N . LYS A 1 143 ? 2.289 27.314 -14.270 1.00 39.34 135 LYS A N 1
ATOM 1044 C CA . LYS A 1 143 ? 1.865 28.675 -13.986 1.00 42.53 135 LYS A CA 1
ATOM 1045 C C . LYS A 1 143 ? 1.216 28.816 -12.619 1.00 40.47 135 LYS A C 1
ATOM 1046 O O . LYS A 1 143 ? 0.985 29.945 -12.174 1.00 43.89 135 LYS A O 1
ATOM 1048 N N . THR A 1 144 ? 0.923 27.708 -11.947 1.00 37.84 136 THR A N 1
ATOM 1049 C CA . THR A 1 144 ? 0.318 27.715 -10.622 1.00 36.59 136 THR A CA 1
ATOM 1050 C C . THR A 1 144 ? 0.534 26.331 -10.021 1.00 34.56 136 THR A C 1
ATOM 1051 O O . THR A 1 144 ? 1.201 25.480 -10.617 1.00 38.04 136 THR A O 1
ATOM 1055 N N . GLN A 1 145 ? -0.015 26.109 -8.830 1.00 31.44 137 GLN A N 1
ATOM 1056 C CA . GLN A 1 145 ? 0.059 24.796 -8.205 1.00 30.05 137 GLN A CA 1
ATOM 1057 C C . GLN A 1 145 ? -1.340 24.331 -7.827 1.00 27.59 137 GLN A C 1
ATOM 1058 O O . GLN A 1 145 ? -2.278 25.125 -7.736 1.00 25.36 137 GLN A O 1
ATOM 1064 N N . PHE A 1 146 ? -1.474 23.016 -7.638 1.00 25.00 138 PHE A N 1
ATOM 1065 C CA . PHE A 1 146 ? -2.772 22.361 -7.601 1.00 23.30 138 PHE A CA 1
ATOM 1066 C C . PHE A 1 146 ? -2.909 21.496 -6.362 1.00 22.68 138 PHE A C 1
ATOM 1067 O O . PHE A 1 146 ? -1.927 20.952 -5.844 1.00 25.82 138 PHE A O 1
ATOM 1075 N N . ASN A 1 147 ? -4.147 21.399 -5.891 1.00 20.68 139 ASN A N 1
ATOM 1076 C CA . ASN A 1 147 ? -4.587 20.436 -4.894 1.00 19.68 139 ASN A CA 1
ATOM 1077 C C . ASN A 1 147 ? -5.796 19.713 -5.468 1.00 23.78 139 ASN A C 1
ATOM 1078 O O . ASN A 1 147 ? -6.630 20.339 -6.124 1.00 25.16 139 ASN A O 1
ATOM 1083 N N . GLY A 1 148 ? -5.882 18.401 -5.247 1.00 22.93 140 GLY A N 1
ATOM 1084 C CA . GLY A 1 148 ? -7.042 17.655 -5.702 1.00 23.01 140 GLY A CA 1
ATOM 1085 C C . GLY A 1 148 ? -7.882 17.168 -4.536 1.00 22.57 140 GLY A C 1
ATOM 1086 O O . GLY A 1 148 ? -7.393 16.402 -3.698 1.00 22.38 140 GLY A O 1
ATOM 1087 N N . THR A 1 149 ? -9.138 17.599 -4.463 1.00 19.94 141 THR A N 1
ATOM 1088 C CA . THR A 1 149 ? -10.040 17.194 -3.390 1.00 20.60 141 THR A CA 1
ATOM 1089 C C . THR A 1 149 ? -10.997 16.111 -3.862 1.00 21.56 141 THR A C 1
ATOM 1090 O O . THR A 1 149 ? -11.564 16.194 -4.957 1.00 20.33 141 THR A O 1
ATOM 1094 N N . VAL A 1 150 ? -11.181 15.101 -3.023 1.00 21.54 142 VAL A N 1
ATOM 1095 C CA . VAL A 1 150 ? -12.238 14.116 -3.202 1.00 19.70 142 VAL A CA 1
ATOM 1096 C C . VAL A 1 150 ? -13.252 14.359 -2.096 1.00 22.92 142 VAL A C 1
ATOM 1097 O O . VAL A 1 150 ? -12.984 14.047 -0.925 1.00 21.43 142 VAL A O 1
ATOM 1101 N N . ALA A 1 151 ? -14.401 14.942 -2.457 1.00 20.56 143 ALA A N 1
ATOM 1102 C CA . ALA A 1 151 ? -15.501 15.129 -1.519 1.00 20.41 143 ALA A CA 1
ATOM 1103 C C . ALA A 1 151 ? -16.288 13.824 -1.348 1.00 18.19 143 ALA A C 1
ATOM 1104 O O . ALA A 1 151 ? -16.117 12.861 -2.099 1.00 21.26 143 ALA A O 1
ATOM 1106 N N . THR A 1 152 ? -17.153 13.802 -0.328 1.00 21.78 144 THR A N 1
ATOM 1107 C CA . THR A 1 152 ? -17.905 12.620 0.109 1.00 21.02 144 THR 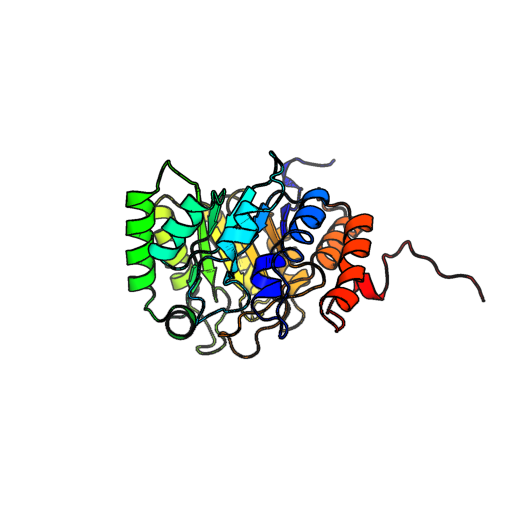A CA 1
ATOM 1108 C C . THR A 1 152 ? -17.030 11.367 0.159 1.00 22.44 144 THR A C 1
ATOM 1109 O O . THR A 1 152 ? -17.479 10.273 -0.194 1.00 22.74 144 THR A O 1
ATOM 1113 N N . THR A 1 153 ? -15.787 11.514 0.635 1.00 20.55 145 THR A N 1
ATOM 1114 C CA . THR A 1 153 ? -14.876 10.373 0.718 1.00 23.07 145 THR A CA 1
ATOM 1115 C C . THR A 1 153 ? -15.408 9.306 1.666 1.00 21.08 145 THR A C 1
ATOM 1116 O O . THR A 1 153 ? -15.232 8.102 1.428 1.00 23.65 145 THR A O 1
ATOM 1120 N N . PHE A 1 154 ? -16.074 9.728 2.740 1.00 20.76 146 PHE A N 1
ATOM 1121 C CA . PHE A 1 154 ? -16.444 8.837 3.830 1.00 18.46 146 PHE A CA 1
ATOM 1122 C C . PHE A 1 154 ? -17.935 8.504 3.852 1.00 25.04 146 PHE A C 1
ATOM 1123 O O . PHE A 1 154 ? -18.424 7.946 4.843 1.00 26.76 146 PHE A O 1
ATOM 1131 N N . GLY A 1 155 ? -18.661 8.814 2.787 1.00 21.86 147 GLY A N 1
ATOM 1132 C CA . GLY A 1 155 ? -20.095 8.608 2.717 1.00 21.70 147 GLY A CA 1
ATOM 1133 C C . GLY A 1 155 ? -20.751 9.832 2.104 1.00 21.77 147 GLY A C 1
ATOM 1134 O O . GLY A 1 155 ? -20.184 10.923 2.069 1.00 24.53 147 GLY A O 1
ATOM 1135 N N . CYS A 1 156 ? -21.970 9.635 1.606 1.00 22.68 148 CYS A N 1
ATOM 1136 C CA . CYS A 1 156 ? -22.722 10.635 0.869 1.00 23.26 148 CYS A CA 1
ATOM 1137 C C . CYS A 1 156 ? -24.114 10.794 1.464 1.00 23.66 148 CYS A C 1
ATOM 1138 O O . CYS A 1 156 ? -24.768 9.796 1.792 1.00 25.43 148 CYS A O 1
ATOM 1141 N N . PRO A 1 157 ? -24.595 12.034 1.619 1.00 25.85 149 PRO A N 1
ATOM 1142 C CA . PRO A 1 157 ? -25.951 12.231 2.158 1.00 25.62 149 PRO A CA 1
ATOM 1143 C C . PRO A 1 157 ? -27.054 11.728 1.235 1.00 25.19 149 PRO A C 1
ATOM 1144 O O . PRO A 1 157 ? -28.196 11.565 1.690 1.00 27.92 149 PRO A O 1
ATOM 1148 N N . PHE A 1 158 ? -26.761 11.494 -0.048 1.00 24.84 150 PHE A N 1
ATOM 1149 C CA . PHE A 1 158 ? -27.736 10.949 -0.984 1.00 27.86 150 PHE A CA 1
ATOM 1150 C C . PHE A 1 158 ? -27.604 9.442 -1.150 1.00 27.20 150 PHE A C 1
ATOM 1151 O O . PHE A 1 158 ? -28.601 8.716 -1.089 1.00 32.87 150 PHE A O 1
ATOM 1159 N N . GLU A 1 159 ? -26.380 8.965 -1.383 1.00 30.77 151 GLU A N 1
ATOM 1160 C CA . GLU A 1 159 ? -26.140 7.574 -1.743 1.00 33.16 151 GLU A CA 1
ATOM 1161 C C . GLU A 1 159 ? -25.840 6.692 -0.540 1.00 28.82 151 GLU A C 1
ATOM 1162 O O . GLU A 1 159 ? -26.016 5.469 -0.624 1.00 30.87 151 GLU A O 1
ATOM 1168 N N . GLY A 1 160 ? -25.417 7.274 0.564 1.00 30.01 152 GLY A N 1
ATOM 1169 C CA . GLY A 1 160 ? -25.044 6.491 1.740 1.00 29.60 152 GLY A CA 1
ATOM 1170 C C . GLY A 1 160 ? -23.583 6.058 1.672 1.00 26.95 152 GLY A C 1
ATOM 1171 O O . GLY A 1 160 ? -22.691 6.908 1.590 1.00 28.15 152 GLY A O 1
ATOM 1172 N N . LYS A 1 161 ? -23.347 4.743 1.707 1.00 29.72 153 LYS A N 1
ATOM 1173 C CA . LYS A 1 161 ? -21.981 4.232 1.691 1.00 29.38 153 LYS A CA 1
ATOM 1174 C C . LYS A 1 161 ? -21.305 4.544 0.362 1.00 25.99 153 LYS A C 1
ATOM 1175 O O . LYS A 1 161 ? -21.935 4.503 -0.697 1.00 31.20 153 LYS A O 1
ATOM 1181 N N . ILE A 1 162 ? -20.011 4.844 0.430 1.00 26.78 154 ILE A N 1
ATOM 1182 C CA . ILE A 1 162 ? -19.203 5.187 -0.734 1.00 25.37 154 ILE A CA 1
ATOM 1183 C C . ILE A 1 162 ? -18.049 4.197 -0.830 1.00 26.48 154 ILE A C 1
ATOM 1184 O O . ILE A 1 162 ? -17.322 3.986 0.148 1.00 28.23 154 ILE A O 1
ATOM 1189 N N . SER A 1 163 ? -17.868 3.621 -2.014 1.00 27.72 155 SER A N 1
ATOM 1190 C CA . SER A 1 163 ? -16.833 2.616 -2.224 1.00 30.85 155 SER A CA 1
ATOM 1191 C C . SER A 1 163 ? -15.444 3.190 -1.980 1.00 31.12 155 SER A C 1
ATOM 1192 O O . SER A 1 163 ? -15.055 4.189 -2.594 1.00 28.38 155 SER A O 1
ATOM 1195 N N . GLU A 1 164 ? -14.683 2.536 -1.096 1.00 29.24 156 GLU A N 1
ATOM 1196 C CA . GLU A 1 164 ? -13.321 2.985 -0.837 1.00 29.05 156 GLU A CA 1
ATOM 1197 C C . GLU A 1 164 ? -12.417 2.755 -2.045 1.00 29.49 156 GLU A C 1
ATOM 1198 O O . GLU A 1 164 ? -11.499 3.553 -2.284 1.00 30.91 156 GLU A O 1
ATOM 1204 N N . ARG A 1 165 ? -12.671 1.695 -2.823 1.00 29.68 157 ARG A N 1
ATOM 1205 C CA . ARG A 1 165 ? -11.936 1.491 -4.072 1.00 28.18 157 ARG A CA 1
ATOM 1206 C C . ARG A 1 165 ? -12.156 2.655 -5.031 1.00 31.43 157 ARG A C 1
ATOM 1207 O O . ARG A 1 165 ? -11.238 3.060 -5.752 1.00 32.08 157 ARG A O 1
ATOM 1209 N N . GLU A 1 166 ? -13.365 3.218 -5.042 1.00 32.45 158 GLU A N 1
ATOM 1210 C CA . GLU A 1 166 ? -13.636 4.352 -5.919 1.00 32.23 158 GLU A CA 1
ATOM 1211 C C . GLU A 1 166 ? -12.896 5.601 -5.453 1.00 29.41 158 GLU A C 1
ATOM 1212 O O . GLU A 1 166 ? -12.377 6.362 -6.280 1.00 32.39 158 GLU A O 1
ATOM 1218 N N . VAL A 1 167 ? -12.851 5.837 -4.137 1.00 27.09 159 VAL A N 1
ATOM 1219 C CA . VAL A 1 167 ? -12.049 6.935 -3.597 1.00 30.06 159 VAL A CA 1
ATOM 1220 C C . VAL A 1 167 ? -10.600 6.809 -4.051 1.00 28.77 159 VAL A C 1
ATOM 1221 O O . VAL A 1 167 ? -10.005 7.765 -4.559 1.00 27.67 159 VAL A O 1
ATOM 1225 N N . PHE A 1 168 ? -10.018 5.615 -3.899 1.00 27.71 160 PHE A N 1
ATOM 1226 C CA . PHE A 1 168 ? -8.620 5.417 -4.279 1.00 27.81 160 PHE A CA 1
ATOM 1227 C C . PHE A 1 168 ? -8.413 5.602 -5.780 1.00 29.32 160 PHE A C 1
ATOM 1228 O O . PHE A 1 168 ? -7.379 6.127 -6.209 1.00 30.88 160 PHE A O 1
ATOM 1236 N N . SER A 1 169 ? -9.382 5.173 -6.595 1.00 26.77 161 SER A N 1
ATOM 1237 C CA . SER A 1 169 ? -9.284 5.365 -8.038 1.00 29.48 161 SER A CA 1
ATOM 1238 C C . SER A 1 169 ? -9.256 6.846 -8.399 1.00 30.16 161 SER A C 1
ATOM 1239 O O . SER A 1 169 ? -8.523 7.258 -9.307 1.00 32.20 161 SER A O 1
ATOM 1242 N N . LEU A 1 170 ? -10.051 7.659 -7.700 1.00 28.18 162 LEU A N 1
ATOM 1243 C CA . LEU A 1 170 ? -10.057 9.095 -7.959 1.00 27.36 162 LEU A CA 1
ATOM 1244 C C . LEU A 1 170 ? -8.747 9.738 -7.520 1.00 27.12 162 LEU A C 1
ATOM 1245 O O . LEU A 1 170 ? -8.206 10.595 -8.223 1.00 26.74 162 LEU A O 1
ATOM 1250 N N . VAL A 1 171 ? -8.223 9.338 -6.360 1.00 27.70 163 VAL A N 1
ATOM 1251 C CA . VAL A 1 171 ? -6.906 9.817 -5.943 1.00 25.57 163 VAL A CA 1
ATOM 1252 C C . VAL A 1 171 ? -5.857 9.474 -6.998 1.00 29.88 163 VAL A C 1
ATOM 1253 O O . VAL A 1 171 ? -5.035 10.316 -7.383 1.00 30.03 163 VAL A O 1
ATOM 1257 N N . GLU A 1 172 ? -5.873 8.229 -7.488 1.00 26.93 164 GLU A N 1
ATOM 1258 C CA . GLU A 1 172 ? -4.901 7.827 -8.502 1.00 29.61 164 GLU A CA 1
ATOM 1259 C C . GLU A 1 172 ? -5.046 8.655 -9.776 1.00 30.78 164 GLU A C 1
ATOM 1260 O O . GLU A 1 172 ? -4.049 8.962 -10.443 1.00 30.93 164 GLU A O 1
ATOM 1266 N N . HIS A 1 173 ? -6.276 9.026 -10.132 1.00 30.57 165 HIS A N 1
ATOM 1267 C CA . HIS A 1 173 ? -6.475 9.849 -11.323 1.00 31.39 165 HIS A CA 1
ATOM 1268 C C . HIS A 1 173 ? -5.864 11.235 -11.134 1.00 29.33 165 HIS A C 1
ATOM 1269 O O . HIS A 1 173 ? -5.248 11.781 -12.057 1.00 31.05 165 HIS A O 1
ATOM 1276 N N . TYR A 1 174 ? -6.026 11.821 -9.947 1.00 26.72 166 TYR A N 1
ATOM 1277 C CA . TYR A 1 174 ? -5.336 13.070 -9.645 1.00 24.27 16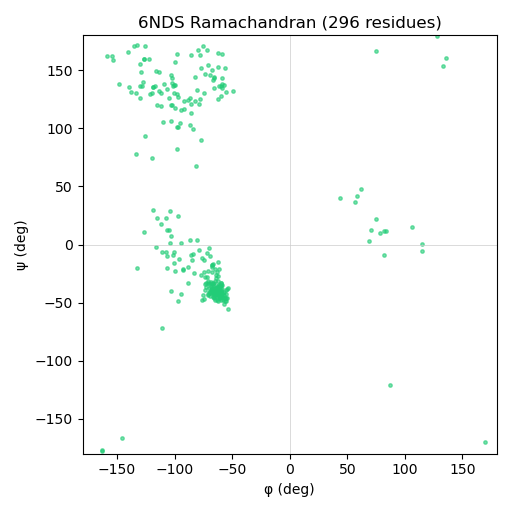6 TYR A CA 1
ATOM 1278 C C . TYR A 1 174 ? -3.826 12.916 -9.816 1.00 29.14 166 TYR A C 1
ATOM 1279 O O . TYR A 1 174 ? -3.167 13.767 -10.426 1.00 29.47 166 TYR A O 1
ATOM 1288 N N . LEU A 1 175 ? -3.260 11.830 -9.278 1.00 29.51 167 LEU A N 1
ATOM 1289 C CA . LEU A 1 175 ? -1.819 11.607 -9.389 1.00 32.75 167 LEU A CA 1
ATOM 1290 C C . LEU A 1 175 ? -1.389 11.488 -10.842 1.00 34.08 167 LEU A C 1
ATOM 1291 O O . LEU A 1 175 ? -0.311 11.964 -11.219 1.00 37.57 167 LEU A O 1
ATOM 1296 N N . LYS A 1 176 ? -2.215 10.845 -11.672 1.00 28.69 168 LYS A N 1
ATOM 1297 C CA . LYS A 1 176 ? -1.878 10.690 -13.085 1.00 29.95 168 LYS A CA 1
ATOM 1298 C C . LYS A 1 176 ? -1.762 12.039 -13.783 1.00 36.33 168 LYS A C 1
ATOM 1299 O O . LYS A 1 176 ? -0.972 12.188 -14.724 1.00 35.89 168 LYS A O 1
ATOM 1305 N N . LEU A 1 177 ? -2.535 13.026 -13.339 1.00 33.45 169 LEU A N 1
ATOM 1306 C CA . LEU A 1 177 ? -2.429 14.395 -13.822 1.00 38.04 169 LEU A CA 1
ATOM 1307 C C . LEU A 1 177 ? -1.287 15.168 -13.175 1.00 38.16 169 LEU A C 1
ATOM 1308 O O . LEU A 1 177 ? -1.147 16.365 -13.443 1.00 39.25 169 LEU A O 1
ATOM 1313 N N . GLY A 1 178 ? -0.479 14.530 -12.331 1.00 33.55 170 GLY A N 1
ATOM 1314 C CA . GLY A 1 178 ? 0.612 15.220 -11.677 1.00 33.55 170 GLY A CA 1
ATOM 1315 C C . GLY A 1 178 ? 0.203 15.998 -10.446 1.00 34.89 170 GLY A C 1
ATOM 1316 O O . GLY A 1 178 ? 1.002 16.795 -9.936 1.00 35.97 170 GLY A O 1
ATOM 1317 N N . ILE A 1 179 ? -1.014 15.798 -9.957 1.00 34.36 171 ILE A N 1
ATOM 1318 C CA . ILE A 1 179 ? -1.513 16.476 -8.766 1.00 31.87 171 ILE A CA 1
ATOM 1319 C C . ILE A 1 179 ? -1.321 15.508 -7.604 1.00 33.60 171 ILE A C 1
ATOM 1320 O O . ILE A 1 179 ? -2.104 14.571 -7.421 1.00 31.22 171 ILE A O 1
ATOM 1325 N N . HIS A 1 180 ? -0.268 15.722 -6.817 1.00 36.02 172 HIS A N 1
ATOM 1326 C CA . HIS A 1 180 ? 0.064 14.819 -5.724 1.00 34.29 172 HIS A CA 1
ATOM 1327 C C . HIS A 1 180 ? -0.359 15.347 -4.362 1.00 30.04 172 HIS A C 1
ATOM 1328 O O . HIS A 1 180 ? -0.303 14.597 -3.382 1.00 31.36 172 HIS A O 1
ATOM 1335 N N . ASN A 1 181 ? -0.800 16.599 -4.272 1.00 25.30 173 ASN A N 1
ATOM 1336 C CA . ASN A 1 181 ? -1.437 17.081 -3.053 1.00 24.07 173 ASN A CA 1
ATOM 1337 C C . ASN A 1 181 ? -2.928 16.787 -3.132 1.00 23.79 173 ASN A C 1
ATOM 1338 O O . ASN A 1 181 ? -3.607 17.218 -4.076 1.00 23.66 173 ASN A O 1
ATOM 1343 N N . ILE A 1 182 ? -3.436 16.074 -2.125 1.00 21.07 174 ILE A N 1
ATOM 1344 C CA . ILE A 1 182 ? -4.774 15.493 -2.133 1.00 22.23 174 ILE A CA 1
ATOM 1345 C C . ILE A 1 182 ? -5.487 15.863 -0.841 1.00 21.75 174 ILE A C 1
ATOM 1346 O O . ILE A 1 182 ? -4.901 15.774 0.244 1.00 20.69 174 ILE A O 1
ATOM 1351 N N . THR A 1 183 ? -6.752 16.258 -0.947 1.00 17.43 175 THR A N 1
ATOM 1352 C CA . THR A 1 183 ? -7.618 16.409 0.219 1.00 18.21 175 THR A CA 1
ATOM 1353 C C . THR A 1 183 ? -8.705 15.347 0.189 1.00 20.42 175 THR A C 1
ATOM 1354 O O . THR A 1 183 ? -9.389 15.182 -0.826 1.00 20.63 175 THR A O 1
ATOM 1358 N N . LEU A 1 184 ? -8.877 14.644 1.306 1.00 18.72 176 LEU A N 1
ATOM 1359 C CA . LEU A 1 184 ? -10.033 13.776 1.500 1.00 18.34 176 LEU A CA 1
ATOM 1360 C C . LEU A 1 184 ? -11.015 14.503 2.401 1.00 17.86 176 LEU A C 1
ATOM 1361 O O . LEU A 1 184 ? -10.682 14.831 3.549 1.00 19.17 176 LEU A O 1
ATOM 1366 N N . ALA A 1 185 ? -12.225 14.732 1.901 1.00 18.04 177 ALA A N 1
ATOM 1367 C CA . ALA A 1 185 ? -13.201 15.543 2.618 1.00 16.94 177 ALA A CA 1
ATOM 1368 C C . ALA A 1 185 ? -14.388 14.700 3.071 1.00 17.52 177 ALA A C 1
ATOM 1369 O O . ALA A 1 185 ? -14.972 13.959 2.271 1.00 21.63 177 ALA A O 1
ATOM 1371 N N . ASP A 1 186 ? -14.763 14.861 4.349 1.00 17.03 178 ASP A N 1
ATOM 1372 C CA . ASP A 1 186 ? -15.981 14.279 4.934 1.00 16.71 178 ASP A CA 1
ATOM 1373 C C . ASP A 1 186 ? -17.073 15.349 4.926 1.00 19.07 178 ASP A C 1
ATOM 1374 O O . ASP A 1 186 ? -17.365 16.007 5.930 1.00 19.65 178 ASP A O 1
ATOM 1379 N N . THR A 1 187 ? -17.716 15.476 3.765 1.00 17.11 179 THR A N 1
ATOM 1380 C CA . THR A 1 187 ? -18.568 16.623 3.456 1.00 19.37 179 THR A CA 1
ATOM 1381 C C . THR A 1 187 ? -19.744 16.776 4.417 1.00 23.60 179 THR A C 1
ATOM 1382 O O . THR A 1 187 ? -20.101 17.902 4.790 1.00 23.59 179 THR A O 1
ATOM 1386 N N . THR A 1 188 ? -20.396 15.675 4.801 1.00 23.14 180 THR A N 1
ATOM 1387 C CA . THR A 1 188 ? -21.509 15.789 5.741 1.00 22.64 180 THR A CA 1
ATOM 1388 C C . THR A 1 188 ? -21.251 15.033 7.039 1.00 22.59 180 THR A C 1
ATOM 1389 O O . THR A 1 188 ? -22.194 14.575 7.690 1.00 22.44 180 THR A O 1
ATOM 1393 N N . GLY A 1 189 ? -19.988 14.920 7.440 1.00 20.60 181 GLY A N 1
ATOM 1394 C CA . GLY A 1 189 ? -19.678 14.424 8.768 1.00 19.94 181 GLY A CA 1
ATOM 1395 C C . GLY A 1 189 ? -20.154 13.007 9.006 1.00 20.36 181 GLY A C 1
ATOM 1396 O O . GLY A 1 189 ? -20.780 12.711 10.030 1.00 22.24 181 GLY A O 1
ATOM 1397 N N . MET A 1 190 ? -19.867 12.121 8.054 1.00 18.32 182 MET A N 1
ATOM 1398 C CA . MET A 1 190 ? -20.265 10.726 8.143 1.00 17.78 182 MET A CA 1
ATOM 1399 C C . MET A 1 190 ? -19.140 9.799 8.595 1.00 16.73 182 MET A C 1
ATOM 1400 O O . MET A 1 190 ? -19.403 8.610 8.836 1.00 22.50 182 MET A O 1
ATOM 1405 N N . ALA A 1 191 ? -17.913 10.302 8.736 1.00 18.32 183 ALA A N 1
ATOM 1406 C CA . ALA A 1 191 ? -16.765 9.444 9.029 1.00 18.43 183 ALA A CA 1
ATOM 1407 C C . ALA A 1 191 ? -16.719 9.010 10.497 1.00 19.51 183 ALA A C 1
ATOM 1408 O O . ALA A 1 191 ? -17.218 9.698 11.392 1.00 18.38 183 ALA A O 1
ATOM 1410 N N . ASN A 1 192 ? -16.119 7.848 10.738 1.00 19.54 184 ASN A N 1
ATOM 1411 C CA . ASN A 1 192 ? -15.839 7.368 12.085 1.00 18.22 184 ASN A CA 1
ATOM 1412 C C . ASN A 1 192 ? -14.360 7.018 12.187 1.00 17.69 184 ASN A C 1
ATOM 1413 O O . ASN A 1 192 ? -13.695 6.802 11.171 1.00 18.20 184 ASN A O 1
ATOM 1418 N N . PRO A 1 193 ? -13.814 6.963 13.408 1.00 17.58 185 PRO A N 1
ATOM 1419 C CA . PRO A 1 193 ? -12.347 6.826 13.546 1.00 19.90 185 PRO A CA 1
ATOM 1420 C C . PRO A 1 193 ? -11.756 5.551 12.961 1.00 21.73 185 PRO A C 1
ATOM 1421 O O . PRO A 1 193 ? -10.634 5.598 12.443 1.00 24.37 185 PRO A O 1
ATOM 1425 N N . VAL A 1 194 ? -12.441 4.407 13.056 1.00 19.32 186 VAL A N 1
ATOM 1426 C CA . VAL A 1 194 ? -11.883 3.175 12.500 1.00 22.53 186 VAL A CA 1
ATOM 1427 C C . VAL A 1 194 ? -11.805 3.276 10.984 1.00 26.12 186 VAL A C 1
ATOM 1428 O O . VAL A 1 194 ? -10.787 2.931 10.368 1.00 22.04 186 VAL A O 1
ATOM 1432 N N . GLN A 1 195 ? -12.883 3.762 10.368 1.00 20.29 187 GLN A N 1
ATOM 1433 C CA . GLN A 1 195 ? -12.899 3.992 8.928 1.00 22.38 187 GLN A CA 1
ATOM 1434 C C . GLN A 1 195 ? -11.816 4.978 8.517 1.00 22.13 187 GLN A C 1
ATOM 1435 O O . GLN A 1 195 ? -11.125 4.777 7.508 1.00 22.64 187 GLN A O 1
ATOM 1441 N N . VAL A 1 196 ? -11.647 6.048 9.296 1.00 19.12 188 VAL A N 1
ATOM 1442 C CA . VAL A 1 196 ? -10.612 7.032 8.995 1.00 19.51 188 VAL A CA 1
ATOM 1443 C C . VAL A 1 196 ? -9.233 6.387 9.015 1.00 21.12 188 VAL A C 1
ATOM 1444 O O . VAL A 1 196 ? -8.413 6.618 8.121 1.00 21.98 188 VAL A O 1
ATOM 1448 N N . LYS A 1 197 ? -8.946 5.568 10.033 1.00 22.51 189 LYS A N 1
ATOM 1449 C CA . LYS A 1 197 ? -7.618 4.951 10.079 1.00 23.22 189 LYS A CA 1
ATOM 1450 C C . LYS A 1 197 ? -7.377 4.069 8.857 1.00 22.49 189 LYS A C 1
ATOM 1451 O O . LYS A 1 197 ? -6.282 4.083 8.278 1.00 28.15 189 LYS A O 1
ATOM 1457 N N . ARG A 1 198 ? -8.399 3.319 8.427 1.00 21.85 190 ARG A N 1
ATOM 1458 C CA . ARG A 1 198 ? -8.243 2.429 7.282 1.00 25.56 190 ARG A CA 1
ATOM 1459 C C . ARG A 1 198 ? -7.985 3.215 6.001 1.00 25.42 190 ARG A C 1
ATOM 1460 O O . ARG A 1 198 ? -7.063 2.895 5.238 1.00 26.63 190 ARG A O 1
ATOM 1468 N N . ILE A 1 199 ? -8.786 4.253 5.751 1.00 21.75 191 ILE A N 1
ATOM 1469 C CA . ILE A 1 199 ? -8.652 5.007 4.509 1.00 23.81 191 ILE A CA 1
ATOM 1470 C C . ILE A 1 199 ? -7.353 5.805 4.505 1.00 23.61 191 ILE A C 1
ATOM 1471 O O . ILE A 1 199 ? -6.626 5.821 3.502 1.00 24.54 191 ILE A O 1
ATOM 1476 N N . VAL A 1 200 ? -7.034 6.471 5.619 1.00 21.57 192 VAL A N 1
ATOM 1477 C CA . VAL A 1 200 ? -5.828 7.292 5.657 1.00 21.75 192 VAL A CA 1
ATOM 1478 C C . VAL A 1 200 ? -4.577 6.424 5.548 1.00 26.03 192 VAL A C 1
ATOM 1479 O O . VAL A 1 200 ? -3.619 6.786 4.851 1.00 24.76 192 VAL A O 1
ATOM 1483 N N . SER A 1 201 ? -4.546 5.285 6.251 1.00 24.89 193 SER A N 1
ATOM 1484 C CA . SER A 1 201 ? -3.403 4.384 6.118 1.00 25.34 193 SER A CA 1
ATOM 1485 C C . SER A 1 201 ? -3.187 3.997 4.668 1.00 27.04 193 SER A C 1
ATOM 1486 O O . SER A 1 201 ? -2.048 3.972 4.188 1.00 28.02 193 SER A O 1
ATOM 1489 N N . HIS A 1 202 ? -4.267 3.705 3.946 1.00 24.82 194 HIS A N 1
ATOM 1490 C CA . HIS A 1 202 ? -4.098 3.261 2.568 1.00 30.66 194 HIS A CA 1
ATOM 1491 C C . HIS A 1 202 ? -3.636 4.407 1.677 1.00 31.85 194 HIS A C 1
ATOM 1492 O O . HIS A 1 202 ? -2.738 4.228 0.845 1.00 29.13 194 HIS A O 1
ATOM 1499 N N . VAL A 1 203 ? -4.222 5.595 1.842 1.00 27.30 195 VAL A N 1
ATOM 1500 C CA . VAL A 1 203 ? -3.822 6.704 0.986 1.00 28.48 195 VAL A CA 1
ATOM 1501 C C . VAL A 1 203 ? -2.378 7.103 1.271 1.00 32.17 195 VAL A C 1
ATOM 1502 O O . VAL A 1 203 ? -1.642 7.475 0.350 1.00 30.59 195 VAL A O 1
ATOM 1506 N N . LEU A 1 204 ? -1.929 6.993 2.525 1.00 26.94 196 LEU A N 1
ATOM 1507 C CA . LEU A 1 204 ? -0.523 7.261 2.838 1.00 28.11 196 LEU A CA 1
ATOM 1508 C C . LEU A 1 204 ? 0.438 6.204 2.292 1.00 35.25 196 LEU A C 1
ATOM 1509 O O . LEU A 1 204 ? 1.653 6.361 2.458 1.00 32.71 196 LEU A O 1
ATOM 1514 N N . SER A 1 205 ? -0.051 5.135 1.663 1.00 33.40 197 SER A N 1
ATOM 1515 C CA . SER A 1 205 ? 0.823 4.280 0.870 1.00 37.21 197 SER A CA 1
ATOM 1516 C C . SER A 1 205 ? 0.983 4.790 -0.556 1.00 39.98 197 SER A C 1
ATOM 1517 O O . SER A 1 205 ? 1.815 4.261 -1.303 1.00 38.47 197 SER A O 1
ATOM 1520 N N . LEU A 1 206 ? 0.193 5.790 -0.949 1.00 35.13 198 LEU A N 1
ATOM 1521 C CA . LEU A 1 206 ? 0.261 6.436 -2.255 1.00 37.57 198 LEU A CA 1
ATOM 1522 C C . LEU A 1 206 ? 0.938 7.797 -2.207 1.00 35.46 198 LEU A C 1
ATOM 1523 O O . LEU A 1 206 ? 1.685 8.143 -3.128 1.00 35.26 198 LEU A O 1
ATOM 1528 N N . ILE A 1 207 ? 0.669 8.592 -1.170 1.00 29.52 199 ILE A N 1
ATOM 1529 C CA . ILE A 1 207 ? 1.238 9.923 -1.022 1.00 32.30 199 ILE A CA 1
ATOM 1530 C C . ILE A 1 207 ? 1.772 10.069 0.399 1.00 35.89 199 ILE A C 1
ATOM 1531 O O . ILE A 1 207 ? 1.555 9.216 1.261 1.00 32.79 199 ILE A O 1
ATOM 1536 N N . SER A 1 208 ? 2.477 11.172 0.631 1.00 29.93 200 SER A N 1
ATOM 1537 C CA . SER A 1 208 ? 3.184 11.395 1.880 1.00 33.07 200 SER A CA 1
ATOM 1538 C C . SER A 1 208 ? 2.370 12.272 2.821 1.00 29.16 200 SER A C 1
ATOM 1539 O O . SER A 1 208 ? 1.410 12.935 2.408 1.00 27.43 200 SER A O 1
ATOM 1542 N N . PRO A 1 209 ? 2.723 12.294 4.111 1.00 26.44 201 PRO A N 1
ATOM 1543 C CA . PRO A 1 209 ? 2.030 13.200 5.040 1.00 26.51 201 PRO A CA 1
ATOM 1544 C C . PRO A 1 209 ? 2.187 14.667 4.684 1.00 26.00 201 PRO A C 1
ATOM 1545 O O . PRO A 1 209 ? 1.377 15.486 5.129 1.00 28.65 201 PRO A O 1
ATOM 1549 N N . GLU A 1 210 ? 3.211 15.037 3.910 1.00 26.94 202 GLU A N 1
ATOM 1550 C CA . GLU A 1 210 ? 3.281 16.415 3.450 1.00 23.22 202 GLU A CA 1
ATOM 1551 C C . GLU A 1 210 ? 2.281 16.708 2.338 1.00 25.78 202 GLU A C 1
ATOM 1552 O O . GLU A 1 210 ? 2.049 17.879 2.026 1.00 25.31 202 GLU A O 1
ATOM 1554 N N . GLN A 1 211 ? 1.676 15.678 1.743 1.00 27.27 203 GLN A N 1
ATOM 1555 C CA . GLN A 1 211 ? 0.796 15.847 0.596 1.00 23.86 203 GLN A CA 1
ATOM 1556 C C . GLN A 1 211 ? -0.683 15.656 0.905 1.00 25.91 203 GLN A C 1
ATOM 1557 O O . GLN A 1 211 ? -1.520 16.132 0.133 1.00 24.34 203 GLN A O 1
ATOM 1563 N N . LEU A 1 212 ? -1.028 14.985 1.998 1.00 21.69 204 LEU A N 1
ATOM 1564 C CA . LEU A 1 212 ? -2.415 14.639 2.306 1.00 20.91 204 LEU A CA 1
ATOM 1565 C C . LEU A 1 212 ? -3.042 15.643 3.263 1.00 20.54 204 LEU A C 1
ATOM 1566 O O . LEU A 1 212 ? -2.508 15.872 4.353 1.00 23.27 204 LEU A O 1
ATOM 1571 N N . THR A 1 213 ? -4.203 16.191 2.883 1.00 18.42 205 THR A N 1
ATOM 1572 C CA . THR A 1 213 ? -5.054 16.967 3.782 1.00 17.69 205 THR A CA 1
ATOM 1573 C C . THR A 1 213 ? -6.315 16.178 4.118 1.00 21.23 205 THR A C 1
ATOM 1574 O O . THR A 1 213 ? -6.923 15.554 3.241 1.00 19.53 205 THR A O 1
ATOM 1578 N N . LEU A 1 214 ? -6.719 16.213 5.389 1.00 16.59 206 LEU A N 1
ATOM 1579 C CA . LEU A 1 214 ? -8.017 15.708 5.814 1.00 18.09 206 LEU A CA 1
ATOM 1580 C C . LEU A 1 214 ? -8.920 16.891 6.136 1.00 18.71 206 LEU A C 1
ATOM 1581 O O . LEU A 1 214 ? -8.509 17.818 6.845 1.00 18.90 206 LEU A O 1
ATOM 1586 N N . HIS A 1 215 ? -10.156 16.839 5.641 1.00 17.08 207 HIS A N 1
ATOM 1587 C CA . HIS A 1 215 ? -11.128 17.931 5.767 1.00 15.66 207 HIS A CA 1
ATOM 1588 C C . HIS A 1 215 ? -12.403 17.355 6.392 1.00 18.86 207 HIS A C 1
ATOM 1589 O O . HIS A 1 215 ? -13.261 16.818 5.689 1.00 18.31 207 HIS A O 1
ATOM 1596 N N . PHE A 1 216 ? -12.526 17.440 7.717 1.00 15.50 208 PHE A N 1
ATOM 1597 C CA . PHE A 1 216 ? -13.660 16.849 8.427 1.00 18.15 208 PHE A CA 1
ATOM 1598 C C . PHE A 1 216 ? -14.715 17.893 8.785 1.00 19.34 208 PHE A C 1
ATOM 1599 O O . PHE A 1 216 ? -14.401 19.003 9.219 1.00 18.5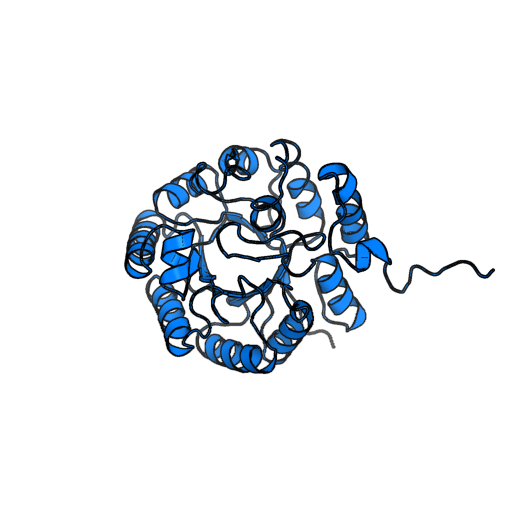3 208 PHE A O 1
ATOM 1607 N N . HIS A 1 217 ? -15.976 17.536 8.599 1.00 22.07 209 HIS A N 1
ATOM 1608 C CA . HIS A 1 217 ? -17.062 18.303 9.190 1.00 21.30 209 HIS A CA 1
ATOM 1609 C C . HIS A 1 217 ? -17.535 17.589 10.460 1.00 22.80 209 HIS A C 1
ATOM 1610 O O . HIS A 1 217 ? -17.294 16.390 10.652 1.00 24.75 209 HIS A O 1
ATOM 1617 N N . ASN A 1 218 ? -18.166 18.350 11.362 1.00 19.29 210 ASN A N 1
ATOM 1618 C CA . ASN A 1 218 ? -18.487 17.868 12.705 1.00 17.71 210 ASN A CA 1
ATOM 1619 C C . ASN A 1 218 ? -19.967 17.506 12.869 1.00 18.72 210 ASN A C 1
ATOM 1620 O O . ASN A 1 218 ? -20.504 17.539 13.989 1.00 19.97 210 ASN A O 1
ATOM 1625 N N . THR A 1 219 ? -20.615 17.097 11.774 1.00 18.15 211 THR A N 1
ATOM 1626 C CA . THR A 1 219 ? -22.070 16.958 11.736 1.00 18.92 211 THR A CA 1
ATOM 1627 C C . THR A 1 219 ? -22.585 15.988 12.785 1.00 17.01 211 THR A C 1
ATOM 1628 O O . THR A 1 219 ? -23.685 16.187 13.316 1.00 19.69 211 THR A O 1
ATOM 1632 N N . ARG A 1 220 ? -21.828 14.928 13.081 1.00 19.04 212 ARG A N 1
ATOM 1633 C CA . ARG A 1 220 ? -22.255 13.971 14.093 1.00 16.29 212 ARG A CA 1
ATOM 1634 C C . ARG A 1 220 ? -21.315 13.952 15.290 1.00 18.03 212 ARG A C 1
ATOM 1635 O O . ARG A 1 220 ? -21.310 12.991 16.067 1.00 18.56 212 ARG A O 1
ATOM 1643 N N . GLY A 1 221 ? -20.579 15.040 15.493 1.00 17.34 213 GLY A N 1
ATOM 1644 C CA . GLY A 1 221 ? -19.814 15.208 16.715 1.00 15.86 213 GLY A CA 1
ATOM 1645 C C . GLY A 1 221 ? -18.522 14.435 16.778 1.00 19.72 213 GLY A C 1
ATOM 1646 O O . GLY A 1 221 ? -17.912 14.373 17.858 1.00 19.05 213 GLY A O 1
ATOM 1647 N N . LEU A 1 222 ? -18.082 13.836 15.670 1.00 18.36 214 LEU A N 1
ATOM 1648 C CA . LEU A 1 222 ? -16.867 13.029 15.659 1.00 15.44 214 LEU A CA 1
ATOM 1649 C C . LEU A 1 222 ? -15.675 13.736 15.032 1.00 17.15 214 LEU A C 1
ATOM 1650 O O . LEU A 1 222 ? -14.615 13.112 14.867 1.00 17.24 214 LEU A O 1
ATOM 1655 N N . GLY A 1 223 ? -15.800 15.023 14.708 1.00 16.69 215 GLY A N 1
ATOM 1656 C CA . GLY A 1 223 ? -14.739 15.712 14.008 1.00 15.66 215 GLY A CA 1
ATOM 1657 C C . GLY A 1 223 ? -13.368 15.631 14.654 1.00 18.96 215 GLY A C 1
ATOM 1658 O O . GLY A 1 223 ? -12.403 15.218 14.001 1.00 18.00 215 GLY A O 1
ATOM 1659 N N . LEU A 1 224 ? -13.247 16.028 15.925 1.00 17.68 216 LEU A N 1
ATOM 1660 C CA . LEU A 1 224 ? -11.922 16.006 16.548 1.00 17.04 216 LEU A CA 1
ATOM 1661 C C . LEU A 1 224 ? -11.452 14.582 16.817 1.00 19.07 216 LEU A C 1
ATOM 1662 O O . LEU A 1 224 ? -10.244 14.318 16.779 1.00 18.50 216 LEU A O 1
ATOM 1667 N N . THR A 1 225 ? -12.378 13.660 17.087 1.00 16.77 217 THR A N 1
ATOM 1668 C CA . THR A 1 225 ? -11.995 12.260 17.255 1.00 16.95 217 THR A CA 1
ATOM 1669 C C . THR A 1 225 ? -11.419 11.704 15.956 1.00 20.01 217 THR A C 1
ATOM 1670 O O . THR A 1 225 ? -10.432 10.952 15.966 1.00 19.50 217 THR A O 1
ATOM 1674 N N . ASN A 1 226 ? -11.990 12.114 14.825 1.00 16.87 218 ASN A N 1
ATOM 1675 C CA . ASN A 1 226 ? -11.466 11.682 13.532 1.00 16.77 218 ASN A CA 1
ATOM 1676 C C . ASN A 1 226 ? -10.113 12.317 13.228 1.00 14.66 218 ASN A C 1
ATOM 1677 O O . ASN A 1 226 ? -9.259 11.680 12.595 1.00 18.27 218 ASN A O 1
ATOM 1682 N N . VAL A 1 227 ? -9.913 13.588 13.606 1.00 16.00 219 VAL A N 1
ATOM 1683 C CA . VAL A 1 227 ? -8.592 14.207 13.460 1.00 14.48 219 VAL A CA 1
ATOM 1684 C C . VAL A 1 227 ? -7.546 13.397 14.207 1.00 19.02 219 VAL A C 1
ATOM 1685 O O . VAL A 1 227 ? -6.481 13.082 13.666 1.00 17.68 219 VAL A O 1
ATOM 1689 N N . LEU A 1 228 ? -7.807 13.103 15.481 1.00 17.80 220 LEU A N 1
ATOM 1690 C CA . LEU A 1 228 ? -6.804 12.402 16.279 1.00 19.89 220 LEU A CA 1
ATOM 1691 C C . LEU A 1 228 ? -6.555 10.999 15.735 1.00 19.73 220 LEU A C 1
ATOM 1692 O O . LEU A 1 228 ? -5.410 10.526 15.719 1.00 20.97 220 LEU A O 1
ATOM 1697 N N . ALA A 1 229 ? -7.607 10.319 15.266 1.00 18.13 221 ALA A N 1
ATOM 1698 C CA . ALA A 1 229 ? -7.420 8.997 14.669 1.00 20.85 221 ALA A CA 1
ATOM 1699 C C . ALA A 1 229 ? -6.547 9.070 13.421 1.00 25.34 221 ALA A C 1
ATOM 1700 O O . ALA A 1 229 ? -5.671 8.218 13.219 1.00 23.09 221 ALA A O 1
ATOM 1702 N N . ALA A 1 230 ? -6.780 10.070 12.564 1.00 19.38 222 ALA A N 1
ATOM 1703 C CA . ALA A 1 230 ? -5.938 10.249 11.379 1.00 20.04 222 ALA A CA 1
ATOM 1704 C C . ALA A 1 230 ? -4.499 10.580 11.768 1.00 20.13 222 ALA A C 1
ATOM 1705 O O . ALA A 1 230 ? -3.547 10.062 11.170 1.00 19.68 222 ALA A O 1
ATOM 1707 N N . TYR A 1 231 ? -4.322 11.450 12.767 1.00 18.88 223 TYR A N 1
ATOM 1708 C CA . TYR A 1 231 ? -2.977 11.782 13.241 1.00 19.06 223 TYR A CA 1
ATOM 1709 C C . TYR A 1 231 ? -2.240 10.543 13.737 1.00 19.73 223 TYR A C 1
ATOM 1710 O O . TYR A 1 231 ? -1.033 10.383 13.490 1.00 21.63 223 TYR A O 1
ATOM 1719 N N . GLU A 1 232 ? -2.949 9.651 14.436 1.00 20.41 224 GLU A N 1
ATOM 1720 C CA . GLU A 1 232 ? -2.327 8.454 14.992 1.00 24.34 224 GLU A CA 1
ATOM 1721 C C . GLU A 1 232 ? -1.770 7.521 13.917 1.00 25.57 224 GLU A C 1
ATOM 1722 O O . GLU A 1 232 ? -0.846 6.752 14.209 1.00 31.18 224 GLU A O 1
ATOM 1728 N N . VAL A 1 233 ? -2.277 7.575 12.683 1.00 20.69 225 VAL A N 1
ATOM 1729 C CA . VAL A 1 233 ? -1.743 6.756 11.598 1.00 23.94 225 VAL A CA 1
ATOM 1730 C C . VAL A 1 233 ? -0.902 7.573 10.616 1.00 23.17 225 VAL A C 1
ATOM 1731 O O . VAL A 1 233 ? -0.564 7.074 9.540 1.00 25.84 225 VAL A O 1
ATOM 1735 N N . GLY A 1 234 ? -0.539 8.808 10.970 1.00 23.06 226 GLY A N 1
ATOM 1736 C CA . GLY A 1 234 ? 0.475 9.557 10.248 1.00 23.60 226 GLY A CA 1
ATOM 1737 C C . GLY A 1 234 ? 0.021 10.812 9.526 1.00 21.94 226 GLY A C 1
ATOM 1738 O O . GLY A 1 234 ? 0.872 11.532 8.996 1.00 21.77 226 GLY A O 1
ATOM 1739 N N . ALA A 1 235 ? -1.275 11.118 9.488 1.00 19.99 227 ALA A N 1
ATOM 1740 C CA . ALA A 1 235 ? -1.718 12.318 8.794 1.00 18.77 227 ALA A CA 1
ATOM 1741 C C . ALA A 1 235 ? -1.370 13.560 9.607 1.00 17.90 227 ALA A C 1
ATOM 1742 O O . ALA A 1 235 ? -1.359 13.535 10.844 1.00 18.81 227 ALA A O 1
ATOM 1744 N N . ARG A 1 236 ? -1.068 14.652 8.900 1.00 18.72 228 ARG A N 1
ATOM 1745 C CA . ARG A 1 236 ? -0.601 15.867 9.564 1.00 18.21 228 ARG A CA 1
ATOM 1746 C C . ARG A 1 236 ? -1.274 17.157 9.114 1.00 17.93 228 ARG A C 1
ATOM 1747 O O . ARG A 1 236 ? -1.231 18.134 9.871 1.00 20.99 228 ARG A O 1
ATOM 1755 N N . ARG A 1 237 ? -1.906 17.210 7.941 1.00 16.76 229 ARG A N 1
ATOM 1756 C CA . ARG A 1 237 ? -2.514 18.444 7.441 1.00 18.12 229 ARG A CA 1
ATOM 1757 C C . ARG A 1 237 ? -4.028 18.368 7.586 1.00 18.33 229 ARG A C 1
ATOM 1758 O O . ARG A 1 237 ? -4.645 17.413 7.104 1.00 17.65 229 ARG A O 1
ATOM 1766 N N . PHE A 1 238 ? -4.627 19.377 8.240 1.00 16.18 230 PHE A N 1
ATOM 1767 C CA . PHE A 1 238 ? -6.059 19.340 8.544 1.00 15.47 230 PHE A CA 1
ATOM 1768 C C . PHE A 1 238 ? -6.690 20.698 8.288 1.00 16.77 230 PHE A C 1
ATOM 1769 O O . PHE A 1 238 ? -6.169 21.716 8.749 1.00 16.45 230 PHE A O 1
ATOM 1777 N N . ASP A 1 239 ? -7.815 20.696 7.569 1.00 15.93 231 ASP A N 1
ATOM 1778 C CA . ASP A 1 239 ? -8.620 21.898 7.372 1.00 14.71 231 ASP A CA 1
ATOM 1779 C C . ASP A 1 239 ? -9.550 22.137 8.567 1.00 17.88 231 ASP A C 1
ATOM 1780 O O . ASP A 1 239 ? -10.110 21.200 9.140 1.00 17.71 231 ASP A O 1
ATOM 1785 N N . ALA A 1 240 ? -9.760 23.409 8.902 1.00 15.59 232 ALA A N 1
ATOM 1786 C CA . ALA A 1 240 ? -10.678 23.777 9.979 1.00 13.40 232 ALA A CA 1
ATOM 1787 C C . ALA A 1 240 ? -11.184 25.182 9.694 1.00 15.51 232 ALA A C 1
ATOM 1788 O O . ALA A 1 240 ? -10.564 25.930 8.942 1.00 16.92 232 ALA A O 1
ATOM 1790 N N . ALA A 1 241 ? -12.336 25.532 10.279 1.00 15.15 233 ALA A N 1
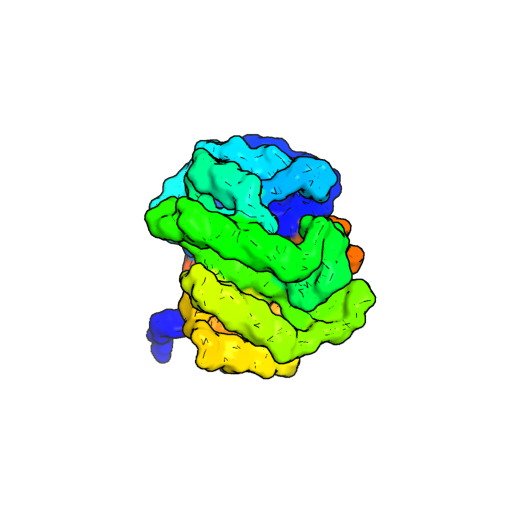ATOM 1791 C CA . ALA A 1 241 ? -12.921 26.861 10.097 1.00 13.62 233 ALA A CA 1
ATOM 1792 C C . ALA A 1 241 ? -13.022 27.567 11.442 1.00 17.94 233 ALA A C 1
ATOM 1793 O O . ALA A 1 241 ? -13.473 26.973 12.432 1.00 17.81 233 ALA A O 1
ATOM 1795 N N . LEU A 1 242 ? -12.632 28.849 11.457 1.00 16.34 234 LEU A N 1
ATOM 1796 C CA . LEU A 1 242 ? -12.798 29.694 12.634 1.00 16.89 234 LEU A CA 1
ATOM 1797 C C . LEU A 1 242 ? -14.222 29.604 13.170 1.00 16.48 234 LEU A C 1
ATOM 1798 O O . LEU A 1 242 ? -15.197 29.724 12.418 1.00 19.33 234 LEU A O 1
ATOM 1803 N N . GLY A 1 243 ? -14.340 29.398 14.481 1.00 16.18 235 GLY A N 1
ATOM 1804 C CA . GLY A 1 243 ? -15.645 29.353 15.117 1.00 18.43 235 GLY A CA 1
ATOM 1805 C C . GLY A 1 243 ? -16.498 28.153 14.768 1.00 19.83 235 GLY A C 1
ATOM 1806 O O . GLY A 1 243 ? -17.652 28.088 15.211 1.00 19.69 235 GLY A O 1
ATOM 1807 N N . GLY A 1 244 ? -15.994 27.212 13.969 1.00 19.25 236 GLY A N 1
ATOM 1808 C CA . GLY A 1 244 ? -16.854 26.120 13.554 1.00 17.93 236 GLY A CA 1
ATOM 1809 C C . GLY A 1 244 ? -17.873 26.485 12.501 1.00 20.99 236 GLY A C 1
ATOM 1810 O O . GLY A 1 244 ? -18.909 25.811 12.373 1.00 21.65 236 GLY A O 1
ATOM 1811 N N . LEU A 1 245 ? -17.630 27.556 11.751 1.00 18.91 237 LEU A N 1
ATOM 1812 C CA . LEU A 1 245 ? -18.476 27.886 10.619 1.00 17.90 237 LEU A CA 1
ATOM 1813 C C . LEU A 1 245 ? -18.420 26.761 9.583 1.00 17.81 237 LEU A C 1
ATOM 1814 O O . LEU A 1 245 ? -17.560 25.877 9.646 1.00 21.82 237 LEU A O 1
ATOM 1819 N N . GLY A 1 246 ? -19.373 26.771 8.651 1.00 21.07 238 GLY A N 1
ATOM 1820 C CA . GLY A 1 246 ? -19.200 26.025 7.409 1.00 25.70 238 GLY A CA 1
ATOM 1821 C C . GLY A 1 246 ? -20.346 25.088 7.078 1.00 36.71 238 GLY A C 1
ATOM 1822 O O . GLY A 1 246 ? -21.330 24.966 7.805 1.00 31.84 238 GLY A O 1
ATOM 1823 N N . GLY A 1 247 ? -20.195 24.418 5.931 1.00 37.68 239 GLY A N 1
ATOM 1824 C CA . GLY A 1 247 ? -21.200 23.526 5.371 1.00 33.47 239 GLY A CA 1
ATOM 1825 C C . GLY A 1 247 ? -21.383 23.842 3.898 1.00 39.39 239 GLY A C 1
ATOM 1826 O O . GLY A 1 247 ? -21.137 24.961 3.444 1.00 35.06 239 GLY A O 1
ATOM 1827 N N . CYS A 1 248 ? -21.814 22.816 3.121 1.00 36.70 240 CYS A N 1
ATOM 1828 C CA . CYS A 1 248 ? -22.093 23.012 1.698 1.00 43.85 240 CYS A CA 1
ATOM 1829 C C . CYS A 1 248 ? -23.590 23.146 1.479 1.00 53.98 240 CYS A C 1
ATOM 1830 O O . CYS A 1 248 ? -24.360 22.313 1.981 1.00 47.30 240 CYS A O 1
ATOM 1833 N N . PRO A 1 249 ? -24.040 24.169 0.745 1.00 66.17 241 PRO A N 1
ATOM 1834 C CA . PRO A 1 249 ? -25.488 24.360 0.558 1.00 68.75 241 PRO A CA 1
ATOM 1835 C C . PRO A 1 249 ? -26.146 23.279 -0.278 1.00 62.90 241 PRO A C 1
ATOM 1836 O O . PRO A 1 249 ? -27.375 23.149 -0.225 1.00 63.02 241 PRO A O 1
ATOM 1840 N N . PHE A 1 250 ? -25.381 22.504 -1.043 1.00 55.83 242 PHE A N 1
ATOM 1841 C CA . PHE A 1 250 ? -25.938 21.474 -1.910 1.00 57.61 242 PHE A CA 1
ATOM 1842 C C . PHE A 1 250 ? -25.750 20.066 -1.357 1.00 55.61 242 PHE A C 1
ATOM 1843 O O . PHE A 1 250 ? -26.160 19.097 -2.004 1.00 54.01 242 PHE A O 1
ATOM 1851 N N . ALA A 1 251 ? -25.150 19.934 -0.171 1.00 55.66 243 ALA A N 1
ATOM 1852 C CA . ALA A 1 251 ? -25.154 18.678 0.561 1.00 48.03 243 ALA A CA 1
ATOM 1853 C C . ALA A 1 251 ? -26.174 18.792 1.686 1.00 54.02 243 ALA A C 1
ATOM 1854 O O . ALA A 1 251 ? -25.913 19.498 2.673 1.00 52.46 243 ALA A O 1
ATOM 1856 N N . PRO A 1 252 ? -27.335 18.138 1.589 1.00 56.08 244 PRO A N 1
ATOM 1857 C CA . PRO A 1 252 ? -28.430 18.426 2.526 1.00 55.48 244 PRO A CA 1
ATOM 1858 C C . PRO A 1 252 ? -28.038 18.127 3.965 1.00 58.74 244 PRO A C 1
ATOM 1859 O O . PRO A 1 252 ? -27.422 17.101 4.262 1.00 57.70 244 PRO A O 1
ATOM 1863 N N . GLY A 1 253 ? -28.405 19.042 4.861 1.00 60.16 245 GLY A N 1
ATOM 1864 C CA . GLY A 1 253 ? -28.059 18.899 6.261 1.00 56.37 245 GLY A CA 1
ATOM 1865 C C . GLY A 1 253 ? -26.595 19.080 6.585 1.00 58.34 245 GLY A C 1
ATOM 1866 O O . GLY A 1 253 ? -26.175 18.740 7.696 1.00 48.74 245 GLY A O 1
ATOM 1867 N N . ALA A 1 254 ? -25.796 19.591 5.650 1.00 52.84 246 ALA A N 1
ATOM 1868 C CA . ALA A 1 254 ? -24.399 19.857 5.952 1.00 47.32 246 ALA A CA 1
ATOM 1869 C C . ALA A 1 254 ? -24.295 20.897 7.061 1.00 44.50 246 ALA A C 1
ATOM 1870 O O . ALA A 1 254 ? -25.187 21.734 7.245 1.00 44.66 246 ALA A O 1
ATOM 1872 N N . SER A 1 255 ? -23.202 20.828 7.811 1.00 35.55 247 SER A N 1
ATOM 1873 C CA . SER A 1 255 ? -23.010 21.690 8.968 1.00 42.54 247 SER A CA 1
ATOM 1874 C C . SER A 1 255 ? -21.524 22.021 9.069 1.00 34.13 247 SER A C 1
ATOM 1875 O O . SER A 1 255 ? -20.744 21.776 8.142 1.00 29.48 247 SER A O 1
ATOM 1878 N N . GLY A 1 256 ? -21.119 22.556 10.216 1.00 30.23 248 GLY A N 1
ATOM 1879 C CA . GLY A 1 256 ? -19.852 23.247 10.300 1.00 25.96 248 GLY A CA 1
ATOM 1880 C C . GLY A 1 256 ? -18.648 22.341 10.128 1.00 23.14 248 GLY A C 1
ATOM 1881 O O . GLY A 1 256 ? -18.660 21.148 10.445 1.00 21.88 248 GLY A O 1
ATOM 1882 N N . ASN A 1 257 ? -17.593 22.934 9.598 1.00 18.96 249 ASN A N 1
ATOM 1883 C CA . ASN A 1 257 ? -16.273 22.341 9.681 1.00 19.35 249 ASN A CA 1
ATOM 1884 C C . ASN A 1 257 ? -15.890 22.145 11.139 1.00 20.35 249 ASN A C 1
ATOM 1885 O O . ASN A 1 257 ? -16.459 22.763 12.050 1.00 20.31 249 ASN A O 1
ATOM 1890 N N . ILE A 1 258 ? -14.865 21.327 11.366 1.00 17.58 250 ILE A N 1
ATOM 1891 C CA . ILE A 1 258 ? -14.288 21.337 12.704 1.00 18.42 250 ILE A CA 1
ATOM 1892 C C . ILE A 1 258 ? -13.807 22.745 13.029 1.00 19.99 250 ILE A C 1
ATOM 1893 O O . ILE A 1 258 ? -13.322 23.493 12.165 1.00 17.86 250 ILE A O 1
ATOM 1898 N N . CYS A 1 259 ? -13.974 23.122 14.289 1.00 15.40 251 CYS A N 1
ATOM 1899 C CA . CYS A 1 259 ? -13.652 24.464 14.747 1.00 14.90 251 CYS A CA 1
ATOM 1900 C C . CYS A 1 259 ? -12.146 24.636 14.938 1.00 14.87 251 CYS A C 1
ATOM 1901 O O . CYS A 1 259 ? -11.521 23.888 15.694 1.00 16.70 251 CYS A O 1
ATOM 1904 N N . THR A 1 260 ? -11.569 25.651 14.287 1.00 15.37 252 THR A N 1
ATOM 1905 C CA . THR A 1 260 ? -10.116 25.826 14.323 1.00 14.48 252 THR A CA 1
ATOM 1906 C C . THR A 1 260 ? -9.604 25.975 15.748 1.00 16.93 252 THR A C 1
ATOM 1907 O O . THR A 1 260 ? -8.622 25.333 16.128 1.00 16.34 252 THR A O 1
ATOM 1911 N N . GLU A 1 261 ? -10.236 26.834 16.552 1.00 15.40 253 GLU A N 1
ATOM 1912 C CA . GLU A 1 261 ? -9.675 27.040 17.884 1.00 15.89 253 GLU A CA 1
ATOM 1913 C C . GLU A 1 261 ? -9.897 25.819 18.781 1.00 18.33 253 GLU A C 1
ATOM 1914 O O . GLU A 1 261 ? -9.080 25.555 19.668 1.00 17.29 253 GLU A O 1
ATOM 1920 N N . ASP A 1 262 ? -10.959 25.042 18.550 1.00 15.96 254 ASP A N 1
ATOM 1921 C CA . ASP A 1 262 ? -11.108 23.793 19.293 1.00 15.31 254 ASP A CA 1
ATOM 1922 C C . ASP A 1 262 ? -10.040 22.779 18.877 1.00 17.48 254 ASP A C 1
ATOM 1923 O O . ASP A 1 262 ? -9.503 22.060 19.726 1.00 16.45 254 ASP A O 1
ATOM 1928 N N . LEU A 1 263 ? -9.711 22.714 17.580 1.00 16.72 255 LEU A N 1
ATOM 1929 C CA . LEU A 1 263 ? -8.622 21.844 17.121 1.00 15.95 255 LEU A CA 1
ATOM 1930 C C . LEU A 1 263 ? -7.280 22.268 17.708 1.00 17.14 255 LEU A C 1
ATOM 1931 O O . LEU A 1 263 ? -6.515 21.435 18.219 1.00 16.20 255 LEU A O 1
ATOM 1936 N N . VAL A 1 264 ? -6.974 23.565 17.650 1.00 16.66 256 VAL A N 1
ATOM 1937 C CA . VAL A 1 264 ? -5.695 24.041 18.169 1.00 15.05 256 VAL A CA 1
ATOM 1938 C C . VAL A 1 264 ? -5.623 23.839 19.677 1.00 14.76 256 VAL A C 1
ATOM 1939 O O . VAL A 1 264 ? -4.574 23.475 20.205 1.00 15.62 256 VAL A O 1
ATOM 1943 N N . ASN A 1 265 ? -6.736 24.029 20.392 1.00 15.82 257 ASN A N 1
ATOM 1944 C CA . ASN A 1 265 ? -6.715 23.762 21.833 1.00 14.05 257 ASN A CA 1
ATOM 1945 C C . ASN A 1 265 ? -6.434 22.293 22.116 1.00 15.04 257 ASN A C 1
ATOM 1946 O O . ASN A 1 265 ? -5.665 21.963 23.024 1.00 17.71 257 ASN A O 1
ATOM 1951 N N . MET A 1 266 ? -7.052 21.391 21.348 1.00 14.42 258 MET A N 1
ATOM 1952 C CA . MET A 1 266 ? -6.780 19.968 21.525 1.00 16.98 258 MET A CA 1
ATOM 1953 C C . MET A 1 266 ? -5.289 19.670 21.376 1.00 16.21 258 MET A C 1
ATOM 1954 O O . MET A 1 266 ? -4.690 18.972 22.210 1.00 18.52 258 MET A O 1
ATOM 1959 N N . CYS A 1 267 ? -4.676 20.192 20.308 1.00 16.62 259 CYS A N 1
ATOM 1960 C CA . CYS A 1 267 ? -3.240 20.014 20.089 1.00 16.09 259 CYS A CA 1
ATOM 1961 C C . CYS A 1 267 ? -2.430 20.600 21.230 1.00 18.15 259 CYS A C 1
ATOM 1962 O O . CYS A 1 267 ? -1.481 19.975 21.714 1.00 18.76 259 CYS A O 1
ATOM 1965 N N . GLU A 1 268 ? -2.778 21.823 21.657 1.00 17.88 260 GLU A N 1
ATOM 1966 C CA . GLU A 1 268 ? -2.009 22.503 22.690 1.00 17.71 260 GLU A CA 1
ATOM 1967 C C . GLU A 1 268 ? -2.053 21.736 24.011 1.00 18.59 260 GLU A C 1
ATOM 1968 O O . GLU A 1 268 ? -1.034 21.601 24.698 1.00 21.14 260 GLU A O 1
ATOM 1974 N N . GLU A 1 269 ? -3.221 21.188 24.363 1.00 18.11 261 GLU A N 1
ATOM 1975 C CA . GLU A 1 269 ? -3.348 20.438 25.610 1.00 20.05 261 GLU A CA 1
ATOM 1976 C C . GLU A 1 269 ? -2.659 19.077 25.544 1.00 17.25 261 GLU A C 1
ATOM 1977 O O . GLU A 1 269 ? -2.106 18.615 26.548 1.00 21.92 261 GLU A O 1
ATOM 1983 N N . ILE A 1 270 ? -2.715 18.405 24.389 1.00 19.38 262 ILE A N 1
ATOM 1984 C CA . ILE A 1 270 ? -2.093 17.089 24.254 1.00 19.81 262 ILE A CA 1
ATOM 1985 C C . ILE A 1 270 ? -0.583 17.203 24.178 1.00 26.73 262 ILE A C 1
ATOM 1986 O O . ILE A 1 270 ? 0.137 16.327 24.674 1.00 30.66 262 ILE A O 1
ATOM 1991 N N . GLY A 1 271 ? -0.078 18.268 23.574 1.00 21.59 263 GLY A N 1
ATOM 1992 C CA . GLY A 1 271 ? 1.329 18.406 23.294 1.00 23.37 263 GLY A CA 1
ATOM 1993 C C . GLY A 1 271 ? 1.702 18.228 21.836 1.00 23.90 263 GLY A C 1
ATOM 1994 O O . GLY A 1 271 ? 2.894 18.045 21.540 1.00 25.17 263 GLY A O 1
ATOM 1995 N N . ILE A 1 272 ? 0.733 18.267 20.927 1.00 18.67 264 ILE A N 1
ATOM 1996 C CA . ILE A 1 272 ? 1.000 18.224 19.487 1.00 19.39 264 ILE A CA 1
ATOM 1997 C C . ILE A 1 272 ? 1.359 19.631 19.025 1.00 18.43 264 ILE A C 1
ATOM 1998 O O . ILE A 1 272 ? 0.566 20.564 19.220 1.00 20.10 264 ILE A O 1
ATOM 2003 N N . PRO A 1 273 ? 2.524 19.847 18.413 1.00 18.52 265 PRO A N 1
ATOM 2004 C CA . PRO A 1 273 ? 2.875 21.209 17.986 1.00 19.16 265 PRO A CA 1
ATOM 2005 C C . PRO A 1 273 ? 1.950 21.715 16.884 1.00 20.82 265 PRO A C 1
ATOM 2006 O O . PRO A 1 273 ? 1.489 20.949 16.034 1.00 19.01 265 PRO A O 1
ATOM 2010 N N . THR A 1 274 ? 1.651 23.013 16.935 1.00 18.80 266 THR A N 1
ATOM 2011 C CA . THR A 1 274 ? 1.088 23.775 15.816 1.00 16.85 266 THR A CA 1
ATOM 2012 C C . THR A 1 274 ? 1.849 25.089 15.729 1.00 18.43 266 THR A C 1
ATOM 2013 O O . THR A 1 274 ? 2.639 25.426 16.617 1.00 21.22 266 THR A O 1
ATOM 2017 N N . THR A 1 275 ? 1.622 25.860 14.659 1.00 16.84 267 THR A N 1
ATOM 2018 C CA . THR A 1 275 ? 2.193 27.204 14.600 1.00 18.67 267 THR A CA 1
ATOM 2019 C C . THR A 1 275 ? 1.132 28.282 14.796 1.00 16.75 267 THR A C 1
ATOM 2020 O O . THR A 1 275 ? 1.349 29.431 14.408 1.00 19.33 267 THR A O 1
ATOM 2024 N N . ILE A 1 276 ? 0.008 27.944 15.425 1.00 18.96 268 ILE A N 1
ATOM 2025 C CA . ILE A 1 276 ? -1.134 28.848 15.549 1.00 17.48 268 ILE A CA 1
ATOM 2026 C C . ILE A 1 276 ? -1.112 29.500 16.928 1.00 20.12 268 ILE A C 1
ATOM 2027 O O . ILE A 1 276 ? -0.865 28.828 17.934 1.00 20.52 268 ILE A O 1
ATOM 2032 N N . ASP A 1 277 ? -1.380 30.807 16.977 1.00 16.91 269 ASP A N 1
ATOM 2033 C CA . ASP A 1 277 ? -1.484 31.548 18.245 1.00 17.99 269 ASP A CA 1
ATOM 2034 C C . ASP A 1 277 ? -2.905 31.375 18.801 1.00 19.42 269 ASP A C 1
ATOM 2035 O O . ASP A 1 277 ? -3.839 32.072 18.397 1.00 20.28 269 ASP A O 1
ATOM 2040 N N . LEU A 1 278 ? -3.066 30.459 19.761 1.00 17.89 270 LEU A N 1
ATOM 2041 C CA . LEU A 1 278 ? -4.407 30.078 20.207 1.00 17.88 270 LEU A CA 1
ATOM 2042 C C . LEU A 1 278 ? -5.123 31.239 20.889 1.00 18.93 270 LEU A C 1
ATOM 2043 O O . LEU A 1 278 ? -6.311 31.486 20.634 1.00 19.51 270 LEU A O 1
ATOM 2048 N N . ASP A 1 279 ? -4.432 31.939 21.790 1.00 18.16 271 ASP A N 1
ATOM 2049 C CA . ASP A 1 279 ? -5.063 33.065 22.480 1.00 21.37 271 ASP A CA 1
ATOM 2050 C C . ASP A 1 279 ? -5.608 34.082 21.486 1.00 24.12 271 ASP A C 1
ATOM 2051 O O . ASP A 1 279 ? -6.743 34.556 21.621 1.00 22.35 271 ASP A O 1
ATOM 2056 N N . ALA A 1 280 ? -4.803 34.437 20.480 1.00 18.15 272 ALA A N 1
ATOM 2057 C CA . ALA A 1 280 ? -5.249 35.427 19.509 1.00 19.52 272 ALA A CA 1
ATOM 2058 C C . ALA A 1 280 ? -6.382 34.893 18.654 1.00 18.58 272 ALA A C 1
ATOM 2059 O O . ALA A 1 280 ? -7.277 35.653 18.258 1.00 19.40 272 ALA A O 1
ATOM 2061 N N . LEU A 1 281 ? -6.361 33.595 18.363 1.00 19.16 273 LEU A N 1
ATOM 2062 C CA . LEU A 1 281 ? -7.399 33.009 17.525 1.00 18.64 273 LEU A CA 1
ATOM 2063 C C . LEU A 1 281 ? -8.742 32.983 18.249 1.00 19.55 273 LEU A C 1
ATOM 2064 O O . LEU A 1 281 ? -9.788 33.256 17.646 1.00 19.34 273 LEU A O 1
ATOM 2069 N N . ILE A 1 282 ? -8.734 32.658 19.545 1.00 17.98 274 ILE A N 1
ATOM 2070 C CA . ILE A 1 282 ? -9.967 32.710 20.328 1.00 16.79 274 ILE A CA 1
ATOM 2071 C C . ILE A 1 282 ? -10.532 34.122 20.330 1.00 20.07 274 ILE A C 1
ATOM 2072 O O . ILE A 1 282 ? -11.749 34.324 20.180 1.00 20.33 274 ILE A O 1
ATOM 2077 N N . GLN A 1 283 ? -9.667 35.125 20.512 1.00 19.34 275 GLN A N 1
ATOM 2078 C CA . GLN A 1 283 ? -10.147 36.503 20.521 1.00 21.21 275 GLN A CA 1
ATOM 2079 C C . GLN A 1 283 ? -10.780 36.860 19.181 1.00 21.66 275 GLN A C 1
ATOM 2080 O O . GLN A 1 283 ? -11.837 37.502 19.135 1.00 21.54 275 GLN A O 1
ATOM 2086 N N . LEU A 1 284 ? -10.164 36.421 18.079 1.00 19.07 276 LEU A N 1
ATOM 2087 C CA . LEU A 1 284 ? -10.735 36.686 16.762 1.00 19.99 276 LEU A CA 1
ATOM 2088 C C . LEU A 1 284 ? -12.075 35.972 16.592 1.00 22.96 276 LEU A C 1
ATOM 2089 O O . LEU A 1 284 ? -13.040 36.556 16.086 1.00 21.61 276 LEU A O 1
ATOM 2094 N N . SER A 1 285 ? -12.154 34.711 17.012 1.00 17.52 277 SER A N 1
ATOM 2095 C CA . SER A 1 285 ? -13.412 33.975 16.893 1.00 17.82 277 SER A CA 1
ATOM 2096 C C . SER A 1 285 ? -14.531 34.667 17.658 1.00 18.89 277 SER A C 1
ATOM 2097 O O . SER A 1 285 ? -15.684 34.683 17.211 1.00 20.13 277 SER A O 1
ATOM 2100 N N . ARG A 1 286 ? -14.212 35.266 18.804 1.00 18.62 278 ARG A N 1
ATOM 2101 C CA . ARG A 1 286 ? -15.245 35.929 19.586 1.00 19.45 278 ARG A CA 1
ATOM 2102 C C . ARG A 1 286 ? -15.789 37.193 18.919 1.00 20.05 278 ARG A C 1
ATOM 2103 O O . ARG A 1 286 ? -16.805 37.718 19.382 1.00 24.00 278 ARG A O 1
ATOM 2111 N N . THR A 1 287 ? -15.161 37.677 17.835 1.00 20.52 279 THR A N 1
ATOM 2112 C CA . THR A 1 287 ? -15.734 38.777 17.068 1.00 21.32 279 THR A CA 1
ATOM 2113 C C . THR A 1 287 ? -16.758 38.309 16.046 1.00 22.52 279 THR A C 1
ATOM 2114 O O . THR A 1 287 ? -17.425 39.154 15.443 1.00 23.55 279 THR A O 1
ATOM 2118 N N . LEU A 1 288 ? -16.907 36.989 15.841 1.00 20.30 280 LEU A N 1
ATOM 2119 C CA . LEU A 1 288 ? -17.818 36.519 14.797 1.00 20.57 280 LEU A CA 1
ATOM 2120 C C . LEU A 1 288 ? -19.295 36.812 15.072 1.00 27.94 280 LEU A C 1
ATOM 2121 O O . LEU A 1 288 ? -20.016 37.184 14.135 1.00 25.59 280 LEU A O 1
ATOM 2126 N N . PRO A 1 289 ? -19.809 36.651 16.301 1.00 23.21 281 PRO A N 1
ATOM 2127 C CA . PRO A 1 289 ? -21.234 36.966 16.510 1.00 28.24 281 PRO A CA 1
ATOM 2128 C C . PRO A 1 289 ? -21.597 38.378 16.092 1.00 29.29 281 PRO A C 1
ATOM 2129 O O . PRO A 1 289 ? -22.663 38.590 15.501 1.00 32.22 281 PRO A O 1
ATOM 2133 N N . ALA A 1 290 ? -20.727 39.354 16.366 1.00 28.34 282 ALA A N 1
ATOM 2134 C CA . ALA A 1 290 ? -21.011 40.719 15.944 1.00 34.96 282 ALA A CA 1
ATOM 2135 C C . ALA A 1 290 ? -20.982 40.850 14.426 1.00 31.84 282 ALA A C 1
ATOM 2136 O O . ALA A 1 290 ? -21.735 41.655 13.858 1.00 33.07 282 ALA A O 1
ATOM 2138 N N . LEU A 1 291 ? -20.128 40.074 13.758 1.00 30.39 283 LEU A N 1
ATOM 2139 C CA . LEU A 1 291 ? -20.024 40.164 12.305 1.00 29.91 283 LEU A CA 1
ATOM 2140 C C . LEU A 1 291 ? -21.214 39.503 11.624 1.00 28.56 283 LEU A C 1
ATOM 2141 O O . LEU A 1 291 ? -21.779 40.052 10.672 1.00 30.65 283 LEU A O 1
ATOM 2146 N N . LEU A 1 292 ? -21.617 38.332 12.110 1.00 29.69 284 LEU A N 1
ATOM 2147 C CA . LEU A 1 292 ? -22.607 37.506 11.441 1.00 28.86 284 LEU A CA 1
ATOM 2148 C C . LEU A 1 292 ? -23.998 37.625 12.035 1.00 30.43 284 LEU A C 1
ATOM 2149 O O . LEU A 1 292 ? -24.967 37.207 11.388 1.00 32.50 284 LEU A O 1
ATOM 2154 N N . GLY A 1 293 ? -24.126 38.168 13.243 1.00 29.51 285 GLY A N 1
ATOM 2155 C CA . GLY A 1 293 ? -25.431 38.332 13.849 1.00 30.03 285 GLY A CA 1
ATOM 2156 C C . GLY A 1 293 ? -25.970 37.109 14.555 1.00 32.07 285 GLY A C 1
ATOM 2157 O O . GLY A 1 293 ? -27.162 37.087 14.893 1.00 36.47 285 GLY A O 1
ATOM 2158 N N . HIS A 1 294 ? -25.141 36.092 14.774 1.00 31.61 286 HIS A N 1
ATOM 2159 C CA . HIS A 1 294 ? -25.543 34.899 15.506 1.00 33.78 286 HIS A CA 1
ATOM 2160 C C . HIS A 1 294 ? -24.298 34.273 16.111 1.00 30.89 286 HIS A C 1
ATOM 2161 O O . HIS A 1 294 ? -23.173 34.572 15.701 1.00 29.03 286 HIS A O 1
ATOM 2168 N N . ASP A 1 295 ? -24.507 33.408 17.103 1.00 27.75 287 ASP A N 1
ATOM 2169 C CA . ASP A 1 295 ? -23.383 32.682 17.684 1.00 27.33 287 ASP A CA 1
ATOM 2170 C C . ASP A 1 295 ? -22.965 31.531 16.775 1.00 22.28 287 ASP A C 1
ATOM 2171 O O . ASP A 1 295 ? -23.704 31.113 15.880 1.00 27.78 287 ASP A O 1
ATOM 2176 N N . THR A 1 296 ? -21.759 31.020 17.007 1.00 21.15 288 THR A N 1
ATOM 2177 C CA . THR A 1 296 ? -21.180 29.970 16.182 1.00 21.47 288 THR A CA 1
ATOM 2178 C C . THR A 1 296 ? -20.841 28.764 17.048 1.00 29.36 288 THR A C 1
ATOM 2179 O O . THR A 1 296 ? -20.705 28.889 18.271 1.00 28.04 288 THR A O 1
ATOM 2183 N N . PRO A 1 297 ? -20.692 27.570 16.445 1.00 23.33 289 PRO A N 1
ATOM 2184 C CA . PRO A 1 297 ? -20.427 26.340 17.233 1.00 25.67 289 PRO A CA 1
ATOM 2185 C C . PRO A 1 297 ? -18.958 26.188 17.604 1.00 29.28 289 PRO A C 1
ATOM 2186 O O . PRO A 1 297 ? -18.232 25.307 17.117 1.00 31.74 289 PRO A O 1
ATOM 2190 N N . SER A 1 298 ? -18.486 27.079 18.460 1.00 20.54 290 SER A N 1
ATOM 2191 C CA . SER A 1 298 ? -17.129 27.017 18.997 1.00 18.26 290 SER A CA 1
ATOM 2192 C C . SER A 1 298 ? -17.211 26.774 20.496 1.00 20.11 290 SER A C 1
ATOM 2193 O O . SER A 1 298 ? -17.758 27.610 21.221 1.00 22.72 290 SER A O 1
ATOM 2196 N N . GLN A 1 299 ? -16.632 25.664 20.963 1.00 16.35 291 GLN A N 1
ATOM 2197 C CA . GLN A 1 299 ? -16.632 25.427 22.403 1.00 18.47 291 GLN A CA 1
ATOM 2198 C C . GLN A 1 299 ? -15.648 26.354 23.108 1.00 18.60 291 GLN A C 1
ATOM 2199 O O . GLN A 1 299 ? -15.946 26.863 24.196 1.00 19.76 291 GLN A O 1
ATOM 2205 N N . LEU A 1 300 ? -14.485 26.599 22.496 1.00 19.49 292 LEU A N 1
ATOM 2206 C CA . LEU A 1 300 ? -13.484 27.445 23.145 1.00 19.83 292 LEU A CA 1
ATOM 2207 C C . LEU A 1 300 ? -13.918 28.905 23.185 1.00 20.72 292 LEU A C 1
ATOM 2208 O O . LEU A 1 300 ? -13.603 29.609 24.145 1.00 20.31 292 LEU A O 1
ATOM 2213 N N . ALA A 1 301 ? -14.645 29.389 22.172 1.00 20.75 293 ALA A N 1
ATOM 2214 C CA . ALA A 1 301 ? -15.101 30.775 22.252 1.00 21.57 293 ALA A CA 1
ATOM 2215 C C . ALA A 1 301 ? -16.094 30.954 23.393 1.00 25.73 293 ALA A C 1
ATOM 2216 O O . ALA A 1 301 ? -16.124 32.009 24.036 1.00 27.75 293 ALA A O 1
ATOM 2218 N N . LYS A 1 302 ? -16.896 29.921 23.665 1.00 22.81 294 LYS A N 1
ATOM 2219 C CA . LYS A 1 302 ? -17.875 29.982 24.745 1.00 24.19 294 LYS A CA 1
ATOM 2220 C C . LYS A 1 302 ? -17.209 29.873 26.109 1.00 27.75 294 LYS A C 1
ATOM 2221 O O . LYS A 1 302 ? -17.534 30.629 27.030 1.00 32.81 294 LYS A O 1
ATOM 2227 N N . ALA A 1 303 ? -16.298 28.914 26.271 1.00 21.91 295 ALA A N 1
ATOM 2228 C CA . ALA A 1 303 ? -15.822 28.548 27.598 1.00 24.37 295 ALA A CA 1
ATOM 2229 C C . ALA A 1 303 ? -14.480 29.169 27.949 1.00 24.32 295 ALA A C 1
ATOM 2230 O O . ALA A 1 303 ? -14.169 29.295 29.143 1.00 27.07 295 ALA A O 1
ATOM 2232 N N . GLY A 1 304 ? -13.6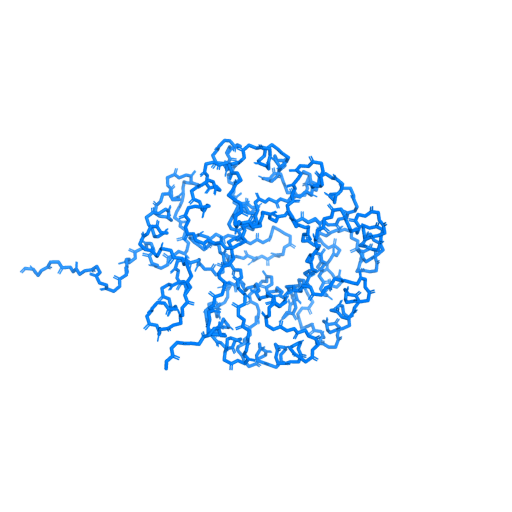91 29.558 26.954 1.00 23.89 296 GLY A N 1
ATOM 2233 C CA . GLY A 1 304 ? -12.308 29.915 27.186 1.00 27.66 296 GLY A CA 1
ATOM 2234 C C . GLY A 1 304 ? -11.462 28.677 27.424 1.00 30.22 296 GLY A C 1
ATOM 2235 O O . GLY A 1 304 ? -11.959 27.573 27.636 1.00 27.75 296 GLY A O 1
ATOM 2236 N N . ARG A 1 305 ? -10.148 28.866 27.376 1.00 25.60 297 ARG A N 1
ATOM 2237 C CA . ARG A 1 305 ? -9.226 27.755 27.588 1.00 24.84 297 ARG A CA 1
ATOM 2238 C C . ARG A 1 305 ? -9.150 27.390 29.073 1.00 24.03 297 ARG A C 1
ATOM 2239 O O . ARG A 1 305 ? -9.669 28.095 29.945 1.00 26.28 297 ARG A O 1
ATOM 2247 N N . ASN A 1 306 ? -8.475 26.263 29.357 1.00 23.62 298 ASN A N 1
ATOM 2248 C CA . ASN A 1 306 ? -8.384 25.749 30.728 1.00 22.75 298 ASN A CA 1
ATOM 2249 C C . ASN A 1 306 ? -7.837 26.789 31.696 1.00 23.57 298 ASN A C 1
ATOM 2250 O O . ASN A 1 306 ? -8.259 26.850 32.860 1.00 26.08 298 ASN A O 1
ATOM 2255 N N . THR A 1 307 ? -6.857 27.585 31.249 1.00 27.18 299 THR A N 1
ATOM 2256 C CA . THR A 1 307 ? -6.162 28.500 32.143 1.00 29.72 299 THR A CA 1
ATOM 2257 C C . THR A 1 307 ? -6.953 29.767 32.433 1.00 32.09 299 THR A C 1
ATOM 2258 O O . THR A 1 307 ? -6.503 30.583 33.241 1.00 32.30 299 THR A O 1
ATOM 2262 N N . ASP A 1 308 ? -8.103 29.961 31.792 1.00 29.99 300 ASP A N 1
ATOM 2263 C CA . ASP A 1 308 ? -9.018 31.046 32.153 1.00 30.32 300 ASP A CA 1
ATOM 2264 C C . ASP A 1 308 ? -9.756 30.627 33.418 1.00 36.20 300 ASP A C 1
ATOM 2265 O O . ASP A 1 308 ? -10.811 29.994 33.367 1.00 36.35 300 ASP A O 1
ATOM 2270 N N . LEU A 1 309 ? -9.191 30.971 34.571 1.00 33.75 301 LEU A N 1
ATOM 2271 C CA . LEU A 1 309 ? -9.751 30.549 35.843 1.00 34.25 301 LEU A CA 1
ATOM 2272 C C . LEU A 1 309 ? -10.829 31.528 36.302 1.00 40.63 301 LEU A C 1
ATOM 2273 O O . LEU A 1 309 ? -10.934 32.658 35.821 1.00 46.45 301 LEU A O 1
ATOM 2278 N N . HIS A 1 310 ? -11.641 31.075 37.246 1.00 38.70 302 HIS A N 1
ATOM 2279 C CA . HIS A 1 310 ? -12.773 31.864 37.696 1.00 43.04 302 HIS A CA 1
ATOM 2280 C C . HIS A 1 310 ? -12.578 32.299 39.142 1.00 48.21 302 HIS A C 1
ATOM 2281 O O . HIS A 1 310 ? -11.934 31.594 39.928 1.00 48.69 302 HIS A O 1
ATOM 2288 N N . PRO A 1 311 ? -13.106 33.461 39.519 1.00 52.32 303 PRO A N 1
ATOM 2289 C CA . PRO A 1 311 ? -12.868 33.968 40.873 1.00 53.44 303 PRO A CA 1
ATOM 2290 C C . PRO A 1 311 ? -13.575 33.121 41.918 1.00 55.13 303 PRO A C 1
ATOM 2291 O O . PRO A 1 311 ? -14.659 32.580 41.685 1.00 55.97 303 PRO A O 1
ATOM 2295 N N . ILE A 1 312 ? -12.939 33.006 43.076 1.00 55.46 304 ILE A N 1
ATOM 2296 C CA . ILE A 1 312 ? -13.513 32.223 44.177 1.00 60.39 304 ILE A CA 1
ATOM 2297 C C . ILE A 1 312 ? -14.664 33.007 44.801 1.00 64.91 304 ILE A C 1
ATOM 2298 O O . ILE A 1 312 ? -14.497 34.200 45.115 1.00 64.13 304 ILE A O 1
ATOM 2300 N N . PRO A 1 313 ? -15.843 32.395 45.001 1.00 67.73 305 PRO A N 1
ATOM 2301 C CA . PRO A 1 313 ? -17.047 33.065 45.515 1.00 72.53 305 PRO A CA 1
ATOM 2302 C C . PRO A 1 313 ? -16.847 33.750 46.868 1.00 68.80 305 PRO A C 1
ATOM 2303 O O . PRO A 1 313 ? -15.889 33.446 47.579 1.00 69.43 305 PRO A O 1
#

Foldseek 3Di:
DDDPLLAFAEAAECQAQQQQPFPDAFDLVRLQVLVQLVVVFFHQEYASAEQDDCVQRVNRPCVLVSLQRHDDDPRHQHEYEYQFQVRLVSCLVSVRQEYEYEAELDQVLRCLRVVDGPVVSVVRVLVSLVVCPVPHAYEYEYECCQAALVPGGGDLVSVVVVQVSCVVSVHQQYEYENQAQNDDLVNLLVSLLVVCVVHPLVRYEYWGQCNPPCQLVNVVSSVVSRHRHYYAYALQGGHRPRRPSHGGTHHSLVNVLVCVVVVRDYRGDNVSSLVSSLCVCVSSVHHGNDPCVVPPHPPPDDDDD

Secondary structure (DSSP, 8-state):
---GGG--EEEE-IIIIIHHS-SSPPPHHHHHHHHHHHTTTT-SEEEEEE---TTT-GGGTTHHHHHHHS---TT-EEEEEESSHHHHHHHHHTT-SEEEEEEESSHHHHHHHHSS-HHHHHHHHHHHHHHHBTTBEEEEEEETTT-BTTTBS--HHHHHHHHHHHHHTT---EEEEETTS---HHHHHHHHHHHTTTS-TTTEEEEEB-TTS-HHHHHHHHHHTT--EEEEBGGG----TTSTT--PBPBHHHHHHHHHHHT------HHHHHHHHTTHHHHHSS--S-HHHHH--TT------

Organism: Acinetobacter baumannii (NCBI:txid470)

InterPro domains:
  IPR000891 Pyruvate carboxyltransferase [PF00682] (12-279)
  IPR000891 Pyruvate carboxyltransferase [PS50991] (8-274)
  IPR013785 Aldolase-type TIM barrel [G3DSA:3.20.20.70] (4-299)
  IPR043594 HMG-CoA lyase [PTHR42738] (6-297)

Sequence (305 aa):
MTAFSDLLVVQEVSPRDGLQIEPTWVPTDKKKIDDLINQLSTMGFSRIEAGSFVSPKAIPNLRDGEEVFTGITRHKDDIIYVGLIIPNLKGALRAVEANANELNLLVLSASQTHNLANMRMTKAQSFAGFTEIVEQLQGKTQFNGTVATTFGCPFEGKISEREVFSLVEHYLKLGIHNITLADTTGMANPVQVKRIVSHVLSLISPEQLTLHFHNTRGLGLTNVLAAYEVGARRFDAALGGLGGCPFAPGASGNICTEDLVNMCEEIGIPTTIDLDALIQLSRTLPALLGHDTPSQLAKAGRNTDLHPIP

Nearest PDB structures (foldseek):
  6nds-assembly1_A-2  TM=1.003E+00  e=3.364E-67  Acinetobacter baumannii
  3mp5-assembly1_B  TM=9.724E-01  e=3.896E-34  Homo sapiens
  1ydo-assembly1_A  TM=9.600E-01  e=3.040E-34  Bacillus subtilis subsp. subtilis str. 168
  2cw6-assembly1_A  TM=9.543E-01  e=2.808E-32  Homo sapiens
  2ftp-assembly1_A  TM=9.459E-01  e=3.567E-31  Pseudomonas aeruginosa PAO1

Solvent-accessible surface area: 12616 Å² total; per-residue (Å²): 148,117,46,207,73,41,60,1,36,4,6,0,4,0,2,21,3,0,3,17,57,14,116,73,113,5,61,36,95,98,5,24,73,11,0,38,86,0,5,86,10,33,2,42,36,0,12,3,3,1,1,22,54,58,196,33,16,72,23,6,145,19,2,86,92,2,2,92,35,10,79,74,56,212,116,9,47,0,8,0,17,0,13,58,45,64,2,0,80,80,0,50,80,7,93,6,50,3,0,12,0,12,0,1,3,0,67,56,1,0,82,44,35,28,209,34,42,31,79,100,0,9,68,18,0,64,79,0,24,83,93,14,63,88,69,31,81,27,7,0,8,0,8,0,1,8,2,1,46,88,84,28,199,24,66,44,74,57,0,30,54,12,0,78,61,0,31,154,33,56,4,82,32,0,7,0,6,0,12,4,5,63,3,64,35,109,27,0,75,121,0,0,56,82,0,36,86,63,10,46,59,77,49,0,2,0,11,0,7,69,40,150,52,69,0,55,71,2,0,51,6,0,32,107,47,21,0,42,13,0,15,0,0,0,0,3,5,10,0,16,58,70,1,77,68,16,41,13,4,3,9,0,0,16,0,0,22,30,0,80,94,94,59,16,44,33,91,14,76,5,88,30,0,10,129,16,1,113,72,1,46,98,58,9,70,71,109,12,90,0,113,19,23,132,75,11,37,109,99,73,155,156,124,97,181